Protein AF-A0A954D058-F1 (afdb_monomer_lite)

Radius of gyration: 19.07 Å; chains: 1; bounding box: 45×51×45 Å

Foldseek 3Di:
DDDPQDLVNLLVVLLVVLVVPDDDDDDDDCPVFQPLLSVLVVLLLVLLCVVADVVDRWDWDWDDPPFKIKIKTWHQDDDVVSQVQLVLQALDWDWDDDPNTTMIIGMHTSQSDHNQAPEEDELPDDDDDDAGEYEHRPSDDDPQRVVSLVVSLVVLQVSVVVNHHYAYTSDDPSSLVVCVVVNDCSSDVVVARRGGRRRPVVVVVVD

Secondary structure (DSSP, 8-state):
-PPPPPHHHHHHHHHHHHTT-S------TTTTS-HHHHHHHHHHHHHHHHHS-TT---EEEEEE-SSEEEEEEE-SS--HHHHHHHTTT-SEEEEEESSSSEEEEEEEETT---TT--EEE-TTSPPPPSSS-EEEETTSSS---HHHHHHHHHHHHHHHHTT--EEEES--HHHHHHHHHH--TTTS-TTS-SSS---HHHHGGG-

pLDDT: mean 73.28, std 18.45, range [30.34, 95.62]

Sequence (207 aa):
IRKPIAPRELAAKLESMVEVVGESDESPVGDSLPVDARDRVDLILALVAASQPPRHKPNVEVLDDGVFVTVTATLDEDDPALHADLLQICSDVRCLDRGGKPVLEARFFLDGRRAESDLSVDPSEDWPAGDAPIAVDFGRGDPCPPARAAEILHMASNASSLGRLVYFTNLPGHLRLYLEVFGNAAAMPIRGLAGPALPEALAELWR

Structure (mmCIF, N/CA/C/O backbone):
data_AF-A0A954D058-F1
#
_entry.id   AF-A0A954D058-F1
#
loop_
_atom_site.group_PDB
_atom_site.id
_atom_site.type_symbol
_atom_site.label_atom_id
_atom_site.label_alt_id
_atom_site.label_comp_id
_atom_site.label_asym_id
_atom_site.label_entity_id
_atom_site.label_seq_id
_atom_site.pdbx_PDB_ins_code
_atom_site.Cartn_x
_atom_site.Cartn_y
_atom_site.Cartn_z
_atom_site.occupancy
_atom_site.B_iso_or_equiv
_atom_site.auth_seq_id
_atom_site.auth_comp_id
_atom_site.auth_asym_id
_atom_site.auth_atom_id
_atom_site.pdbx_PDB_model_num
ATOM 1 N N . ILE A 1 1 ? -9.554 39.048 5.702 1.00 40.25 1 ILE A N 1
ATO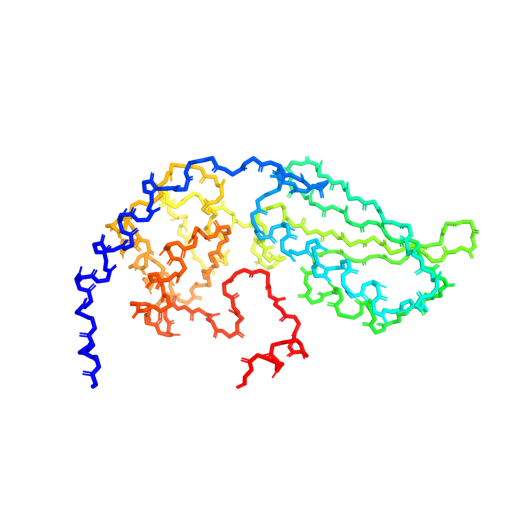M 2 C CA . ILE A 1 1 ? -9.301 37.796 6.454 1.00 40.25 1 ILE A CA 1
ATOM 3 C C . ILE A 1 1 ? -10.541 36.926 6.277 1.00 40.25 1 ILE A C 1
ATOM 5 O O . ILE A 1 1 ? -11.597 37.308 6.772 1.00 40.25 1 ILE A O 1
ATOM 9 N N . ARG A 1 2 ? -10.479 35.872 5.447 1.00 36.69 2 ARG A N 1
ATOM 10 C CA . ARG A 1 2 ? -11.622 34.959 5.259 1.00 36.69 2 ARG A CA 1
ATOM 11 C C . ARG A 1 2 ? -11.874 34.240 6.587 1.00 36.69 2 ARG A C 1
ATOM 13 O O . ARG A 1 2 ? -10.918 33.808 7.224 1.00 36.69 2 ARG A O 1
ATOM 20 N N . LYS A 1 3 ? -13.133 34.197 7.030 1.00 32.31 3 LYS A N 1
ATOM 21 C CA . LYS A 1 3 ? -13.518 33.517 8.274 1.00 32.31 3 LYS A CA 1
ATOM 22 C C . LYS A 1 3 ? -13.149 32.027 8.179 1.00 32.31 3 LYS A C 1
ATOM 24 O O . LYS A 1 3 ? -13.293 31.469 7.090 1.00 32.31 3 LYS A O 1
ATOM 29 N N . PRO A 1 4 ? -12.690 31.395 9.274 1.00 42.78 4 PRO A N 1
ATOM 30 C CA . PRO A 1 4 ? -12.524 29.948 9.311 1.00 42.78 4 PRO A CA 1
ATOM 31 C C . PRO A 1 4 ? -13.876 29.289 9.016 1.00 42.78 4 PRO A C 1
ATOM 33 O O . PRO A 1 4 ? -14.893 29.681 9.590 1.00 42.78 4 PRO A O 1
ATOM 36 N N . ILE A 1 5 ? -13.882 28.346 8.072 1.00 45.72 5 ILE A N 1
ATOM 37 C CA . ILE A 1 5 ? -15.067 27.559 7.717 1.00 45.72 5 ILE A CA 1
ATOM 38 C C . ILE A 1 5 ? -15.433 26.728 8.943 1.00 45.72 5 ILE A C 1
ATOM 40 O O . ILE A 1 5 ? -14.565 26.075 9.528 1.00 45.72 5 ILE A O 1
ATOM 44 N N . ALA A 1 6 ? -16.696 26.779 9.365 1.00 49.56 6 ALA A N 1
ATOM 45 C CA . ALA A 1 6 ? -17.122 25.985 10.507 1.00 49.56 6 ALA A CA 1
ATOM 46 C C . ALA A 1 6 ? -17.021 24.489 10.150 1.00 49.56 6 ALA A C 1
ATOM 48 O O . ALA A 1 6 ? -17.365 24.119 9.028 1.00 49.56 6 ALA A O 1
ATOM 49 N N . PRO A 1 7 ? -16.631 23.597 11.077 1.00 47.38 7 PRO A N 1
ATOM 50 C CA . PRO A 1 7 ? -16.450 22.181 10.750 1.00 47.38 7 PRO A CA 1
ATOM 51 C C . PRO A 1 7 ? -17.708 21.531 10.125 1.00 47.38 7 PRO A C 1
ATOM 53 O O . PRO A 1 7 ? -17.614 20.745 9.190 1.00 47.38 7 PRO A O 1
ATOM 56 N N . ARG A 1 8 ? -18.915 21.955 10.522 1.00 51.72 8 ARG A N 1
ATOM 57 C CA . ARG A 1 8 ? -20.171 21.539 9.864 1.00 51.72 8 ARG A CA 1
ATOM 58 C C . ARG A 1 8 ? -20.296 21.977 8.401 1.00 51.72 8 ARG A C 1
ATOM 60 O O . ARG A 1 8 ? -20.798 21.218 7.583 1.00 51.72 8 ARG A O 1
ATOM 67 N N . GLU A 1 9 ? -19.853 23.186 8.069 1.00 51.06 9 GLU A N 1
ATOM 68 C CA . GLU A 1 9 ? -19.875 23.701 6.692 1.00 51.06 9 GLU A CA 1
ATOM 69 C C . GLU A 1 9 ? -18.848 22.983 5.810 1.00 51.06 9 GLU A C 1
ATOM 71 O O . GLU A 1 9 ? -19.069 22.819 4.611 1.00 51.06 9 GLU A O 1
ATOM 76 N N . LEU A 1 10 ? -17.739 22.530 6.399 1.00 53.22 10 LEU A N 1
ATOM 77 C CA . LEU A 1 10 ? -16.765 21.700 5.706 1.00 53.22 10 LEU A CA 1
ATOM 78 C C . LEU A 1 10 ? -17.306 20.289 5.443 1.00 53.22 10 LEU A C 1
ATOM 80 O O . LEU A 1 10 ? -17.180 19.811 4.322 1.00 53.22 10 LEU A O 1
ATOM 84 N N . ALA A 1 11 ? -17.945 19.652 6.429 1.00 55.47 11 ALA A N 1
ATOM 85 C CA . ALA A 1 11 ? -18.568 18.339 6.251 1.00 55.47 11 ALA A CA 1
ATOM 86 C C . ALA A 1 11 ? -19.634 18.362 5.140 1.00 55.47 11 ALA A C 1
ATOM 88 O O . ALA A 1 11 ? -19.581 17.537 4.236 1.00 55.47 11 ALA A O 1
ATOM 89 N N . ALA A 1 12 ? -20.509 19.375 5.126 1.00 59.69 12 ALA A N 1
ATOM 90 C CA . ALA A 1 12 ? -21.507 19.552 4.066 1.00 59.69 12 ALA A CA 1
ATOM 91 C C . ALA A 1 12 ? -20.878 19.792 2.677 1.00 59.69 12 ALA A C 1
ATOM 93 O O . ALA A 1 12 ? -21.392 19.337 1.658 1.00 59.69 12 ALA A O 1
ATOM 94 N N . LYS A 1 13 ? -19.736 20.493 2.614 1.00 59.97 13 LYS A N 1
ATOM 95 C CA . LYS A 1 13 ? -18.971 20.652 1.367 1.00 59.97 13 LYS A CA 1
ATOM 96 C C . LYS A 1 13 ? -18.362 19.332 0.898 1.00 59.97 13 LYS A C 1
ATOM 98 O O . LYS A 1 13 ? -18.409 19.054 -0.295 1.00 59.97 13 LYS A O 1
ATOM 103 N N . LEU A 1 14 ? -17.818 18.529 1.809 1.00 53.84 14 LEU A N 1
ATOM 104 C CA . LEU A 1 14 ? -17.287 17.205 1.485 1.00 53.84 14 LEU A CA 1
ATOM 105 C C . LEU A 1 14 ? -18.397 16.258 1.009 1.00 53.84 14 LEU A C 1
ATOM 107 O O . LEU A 1 14 ? -18.186 15.568 0.021 1.00 53.84 14 LEU A O 1
ATOM 111 N N . GLU A 1 15 ? -19.587 16.292 1.621 1.00 57.12 15 GLU A N 1
ATOM 112 C CA . GLU A 1 15 ? -20.776 15.558 1.147 1.00 57.12 15 GLU A CA 1
ATOM 113 C C . GLU A 1 15 ? -21.119 15.912 -0.306 1.00 57.12 15 GLU A C 1
ATOM 115 O O . GLU A 1 15 ? -21.284 15.017 -1.128 1.00 57.12 15 GLU A O 1
ATOM 120 N N . SER A 1 16 ? -21.115 17.202 -0.662 1.00 54.25 16 SER A N 1
ATOM 121 C CA . SER A 1 16 ? -21.392 17.640 -2.041 1.00 54.25 16 SER A CA 1
ATOM 122 C C . SER A 1 16 ? -20.322 17.241 -3.068 1.00 54.25 16 SER A C 1
ATOM 124 O O . SER A 1 16 ? -20.592 17.248 -4.264 1.00 54.25 16 SER A O 1
ATOM 126 N N . MET A 1 17 ? -19.105 16.897 -2.628 1.00 55.00 17 MET A N 1
ATOM 127 C CA . MET A 1 17 ? -18.045 16.408 -3.518 1.00 55.00 17 MET A CA 1
ATOM 128 C C . MET A 1 17 ? -18.207 14.922 -3.850 1.00 55.00 17 MET A C 1
ATOM 130 O O . MET A 1 17 ? -17.796 14.514 -4.931 1.00 55.00 17 MET A O 1
ATOM 134 N N . VAL A 1 18 ? -18.832 14.130 -2.970 1.00 50.69 18 VAL A N 1
ATOM 135 C CA . VAL A 1 18 ? -19.109 12.700 -3.210 1.00 50.69 18 VAL A CA 1
ATOM 136 C C . VAL A 1 18 ? -20.040 12.506 -4.413 1.00 50.69 18 VAL A C 1
ATOM 138 O O . VAL A 1 18 ? -19.885 11.540 -5.149 1.00 50.69 18 VAL A O 1
ATOM 141 N N . GLU A 1 19 ? -20.951 13.450 -4.668 1.00 46.62 19 GLU A N 1
ATOM 142 C CA . GLU A 1 19 ? -21.880 13.402 -5.810 1.00 46.62 19 GLU A CA 1
ATOM 143 C C . GLU A 1 19 ? -21.225 13.727 -7.169 1.00 46.62 19 GLU A C 1
ATOM 145 O O . GLU A 1 19 ? -21.827 13.465 -8.206 1.00 46.62 19 GLU A O 1
ATOM 150 N N . VAL A 1 20 ? -20.007 14.288 -7.191 1.00 43.34 20 VAL A N 1
ATOM 151 C CA . VAL A 1 20 ? -19.364 14.803 -8.420 1.00 43.34 20 VAL A CA 1
ATOM 152 C C . VAL A 1 20 ? -18.278 13.865 -8.967 1.00 43.34 20 VAL A C 1
ATOM 154 O O . VAL A 1 20 ? -17.886 13.999 -10.120 1.00 43.34 20 VAL A O 1
ATOM 157 N N . VAL A 1 21 ? -17.809 12.876 -8.198 1.00 42.09 21 VAL A N 1
ATOM 158 C CA . VAL A 1 21 ? -16.759 11.926 -8.637 1.00 42.09 21 VAL A CA 1
ATOM 159 C C . VAL A 1 21 ? -17.368 10.703 -9.341 1.00 42.09 21 VAL A C 1
ATOM 161 O O . VAL A 1 21 ? -17.017 9.558 -9.072 1.00 42.09 21 VAL A O 1
ATOM 164 N N . GLY A 1 22 ? -18.320 10.949 -10.237 1.00 40.53 22 GLY A N 1
ATOM 165 C CA . GLY A 1 22 ? -18.737 9.997 -11.257 1.00 40.53 22 GLY A CA 1
ATOM 166 C C . GLY A 1 22 ? -18.243 10.517 -12.598 1.00 40.53 22 GLY A C 1
ATOM 167 O O . GLY A 1 22 ? -18.628 11.611 -12.985 1.00 40.53 22 GLY A O 1
ATOM 168 N N . GLU A 1 23 ? -17.418 9.725 -13.279 1.00 42.12 23 GLU A N 1
ATOM 169 C CA . GLU A 1 23 ? -16.855 9.977 -14.616 1.00 42.12 23 GLU A CA 1
ATOM 170 C C . GLU A 1 23 ? -15.597 10.865 -14.645 1.00 42.12 23 GLU A C 1
ATOM 172 O O . GLU A 1 23 ? -15.630 12.093 -14.659 1.00 42.12 23 GLU A O 1
ATOM 177 N N . SER A 1 24 ? -14.447 10.196 -14.736 1.00 36.38 24 SER A N 1
ATOM 178 C CA . SER A 1 24 ? -13.246 10.745 -15.361 1.00 36.38 24 SER A CA 1
ATOM 179 C C . SER A 1 24 ? -12.752 9.698 -16.349 1.00 36.38 24 SER A C 1
ATOM 181 O O . SER A 1 24 ? -12.246 8.654 -15.946 1.00 36.38 24 SER A O 1
ATOM 183 N N . ASP A 1 25 ? -12.973 9.988 -17.626 1.00 50.12 25 ASP A N 1
ATOM 184 C CA . ASP A 1 25 ? -12.552 9.212 -18.788 1.00 50.12 25 ASP A CA 1
ATOM 185 C C . ASP A 1 25 ? -11.132 9.651 -19.221 1.00 50.12 25 ASP A C 1
ATOM 187 O O . ASP A 1 25 ? -10.786 10.827 -19.090 1.00 50.12 25 ASP A O 1
ATOM 191 N N . GLU A 1 26 ? -10.370 8.696 -19.772 1.00 41.78 26 GLU A N 1
ATOM 192 C CA . GLU A 1 26 ? -9.049 8.775 -20.449 1.00 41.78 26 GLU A CA 1
ATOM 193 C C . GLU A 1 26 ? -7.715 8.763 -19.634 1.00 41.78 26 GLU A C 1
ATOM 195 O O . GLU A 1 26 ? -7.230 9.815 -19.220 1.00 41.78 26 GLU A O 1
ATOM 200 N N . SER A 1 27 ? -6.994 7.613 -19.620 1.00 34.62 27 SER A N 1
ATOM 201 C CA . SER A 1 27 ? -5.531 7.404 -19.896 1.00 34.62 27 SER A CA 1
ATOM 202 C C . SER A 1 27 ? -4.898 6.173 -19.171 1.00 34.62 27 SER A C 1
ATOM 204 O O . SER A 1 27 ? -5.582 5.170 -19.050 1.00 34.62 27 SER A O 1
ATOM 206 N N . PRO A 1 28 ? -3.556 6.060 -19.012 1.00 46.25 28 PRO A N 1
ATOM 207 C CA . PRO A 1 28 ? -2.723 4.932 -19.460 1.00 46.25 28 PRO A CA 1
ATOM 208 C C . PRO A 1 28 ? -2.683 3.714 -18.502 1.00 46.25 28 PRO A C 1
ATOM 210 O O . PRO A 1 28 ? -3.303 3.709 -17.447 1.00 46.25 28 PRO A O 1
ATOM 213 N N . VAL A 1 29 ? -1.946 2.655 -18.891 1.00 44.91 29 VAL A N 1
ATOM 214 C CA . VAL A 1 29 ? -1.725 1.394 -18.137 1.00 44.91 29 VAL A CA 1
ATOM 215 C C . VAL A 1 29 ? -1.674 1.635 -16.619 1.00 44.91 29 VAL A C 1
ATOM 217 O O . VAL A 1 29 ? -0.694 2.187 -16.129 1.00 44.91 29 VAL A O 1
ATOM 220 N N . GLY A 1 30 ? -2.722 1.225 -15.893 1.00 50.47 30 GLY A N 1
ATOM 221 C CA . GLY A 1 30 ? -2.830 1.424 -14.441 1.00 50.47 30 GLY A CA 1
ATOM 222 C C . GLY A 1 30 ? -4.162 1.996 -13.941 1.00 50.47 30 GLY A C 1
ATOM 223 O O . GLY A 1 30 ? -4.420 1.906 -12.747 1.00 50.47 30 GLY A O 1
ATOM 224 N N . ASP A 1 31 ? -5.043 2.510 -14.807 1.00 55.22 31 ASP A N 1
ATOM 225 C CA . ASP A 1 31 ? -6.323 3.111 -14.369 1.00 55.22 31 ASP A CA 1
ATOM 226 C C . ASP A 1 31 ? -7.351 2.125 -13.784 1.00 55.22 31 ASP A C 1
ATOM 228 O O . ASP A 1 31 ? -8.313 2.541 -13.141 1.00 55.22 31 ASP A O 1
ATOM 232 N N . SER A 1 32 ? -7.139 0.815 -13.938 1.00 70.81 32 SER A N 1
ATOM 233 C CA . SER A 1 32 ? -7.935 -0.206 -13.245 1.00 70.81 32 SER A CA 1
ATOM 234 C C . SER A 1 32 ? -7.442 -0.512 -11.829 1.00 70.81 32 SER A C 1
ATOM 236 O O . SER A 1 32 ? -8.101 -1.269 -11.117 1.00 70.81 32 SER A O 1
ATOM 238 N N . LEU A 1 33 ? -6.277 0.008 -11.427 1.00 81.44 33 LEU A N 1
ATOM 239 C CA . LEU A 1 33 ? -5.723 -0.251 -10.104 1.00 81.44 33 LEU A CA 1
ATOM 240 C C . LEU A 1 33 ? -6.398 0.641 -9.052 1.00 81.44 33 LEU A C 1
ATOM 242 O O . LEU A 1 33 ? -6.663 1.819 -9.313 1.00 81.44 33 LEU A O 1
ATOM 246 N N . PRO A 1 34 ? -6.610 0.125 -7.829 1.00 83.44 34 PRO A N 1
ATOM 247 C CA . PRO A 1 34 ? -6.955 0.957 -6.686 1.00 83.44 34 PRO A CA 1
ATOM 248 C C . PRO A 1 34 ? -5.923 2.072 -6.474 1.00 83.44 34 PRO A C 1
ATOM 250 O O . PRO A 1 34 ? -4.744 1.913 -6.801 1.00 83.44 34 PRO A O 1
ATOM 253 N N . VAL A 1 35 ? -6.365 3.206 -5.920 1.00 81.25 35 VAL A N 1
ATOM 254 C CA . VAL A 1 35 ? -5.545 4.426 -5.826 1.00 81.25 35 VAL A CA 1
ATOM 255 C C . VAL A 1 35 ? -4.197 4.185 -5.147 1.00 81.25 35 VAL A C 1
ATOM 257 O O . VAL A 1 35 ? -3.180 4.608 -5.687 1.00 81.25 35 VAL A O 1
ATOM 260 N N . ASP A 1 36 ? -4.150 3.424 -4.051 1.00 82.88 36 ASP A N 1
ATOM 261 C CA . ASP A 1 36 ? -2.892 3.185 -3.338 1.00 82.88 36 ASP A CA 1
ATOM 262 C C . ASP A 1 36 ? -1.941 2.283 -4.129 1.00 82.88 36 ASP A C 1
ATOM 264 O O . ASP A 1 36 ? -0.720 2.424 -4.024 1.00 82.88 36 ASP A O 1
ATOM 268 N N . ALA A 1 37 ? -2.484 1.351 -4.918 1.00 85.38 37 ALA A N 1
ATOM 269 C CA . ALA A 1 37 ? -1.681 0.508 -5.790 1.00 85.38 37 ALA A CA 1
ATOM 270 C C . ALA A 1 37 ? -1.104 1.313 -6.953 1.00 85.38 37 ALA A C 1
ATOM 272 O O . ALA A 1 37 ? 0.088 1.191 -7.228 1.00 85.38 37 ALA A O 1
ATOM 273 N N . ARG A 1 38 ? -1.913 2.169 -7.586 1.00 85.62 38 ARG A N 1
ATOM 274 C CA . ARG A 1 38 ? -1.453 3.083 -8.638 1.00 85.62 38 ARG A CA 1
ATOM 275 C C . ARG A 1 38 ? -0.358 4.018 -8.125 1.00 85.62 38 ARG A C 1
ATOM 277 O O . ARG A 1 38 ? 0.722 4.040 -8.705 1.00 85.62 38 ARG A O 1
ATOM 284 N N . ASP A 1 39 ? -0.582 4.686 -6.995 1.00 82.19 39 ASP A N 1
ATOM 285 C CA . ASP A 1 39 ? 0.400 5.596 -6.392 1.00 82.19 39 ASP A CA 1
ATOM 286 C C . ASP A 1 39 ? 1.715 4.866 -6.058 1.00 82.19 39 ASP A C 1
ATOM 288 O O . ASP A 1 39 ? 2.810 5.420 -6.184 1.00 82.19 39 ASP A O 1
ATOM 292 N N . ARG A 1 40 ? 1.631 3.591 -5.650 1.00 84.38 40 ARG A N 1
ATOM 293 C CA . ARG A 1 40 ? 2.813 2.764 -5.385 1.00 84.38 40 ARG A CA 1
ATOM 294 C C . ARG A 1 40 ? 3.536 2.356 -6.665 1.00 84.38 40 ARG A C 1
ATOM 296 O O . ARG A 1 40 ? 4.765 2.380 -6.670 1.00 84.38 40 ARG A O 1
ATOM 303 N N . VAL A 1 41 ? 2.814 2.019 -7.737 1.00 88.88 41 VAL A N 1
ATOM 304 C CA . VAL A 1 41 ? 3.418 1.807 -9.063 1.00 88.88 41 VAL A CA 1
ATOM 305 C C . VAL A 1 41 ? 4.165 3.069 -9.491 1.00 88.88 41 VAL A C 1
ATOM 307 O O . VAL A 1 41 ? 5.344 2.975 -9.821 1.00 88.88 41 VAL A O 1
ATOM 310 N N . ASP A 1 42 ? 3.533 4.239 -9.415 1.00 86.06 42 ASP A N 1
ATOM 311 C CA . ASP A 1 42 ? 4.139 5.514 -9.817 1.00 86.06 42 ASP A CA 1
ATOM 312 C C . ASP A 1 42 ? 5.417 5.818 -9.029 1.00 86.06 42 ASP A C 1
ATOM 314 O O . ASP A 1 42 ? 6.435 6.214 -9.604 1.00 86.06 42 ASP A O 1
ATOM 318 N N . LEU A 1 43 ? 5.402 5.564 -7.719 1.00 84.81 43 LEU A N 1
ATOM 319 C CA . LEU A 1 43 ? 6.579 5.707 -6.872 1.00 84.81 43 LEU A CA 1
ATOM 320 C C . LEU A 1 43 ? 7.709 4.747 -7.277 1.00 84.81 43 LEU A C 1
ATOM 322 O O . LEU A 1 43 ? 8.858 5.174 -7.395 1.00 84.81 43 LEU A O 1
ATOM 326 N N . ILE A 1 44 ? 7.405 3.467 -7.509 1.00 87.75 44 ILE A N 1
ATOM 327 C CA . ILE A 1 44 ? 8.403 2.479 -7.948 1.00 87.75 44 ILE A CA 1
ATOM 328 C C . ILE A 1 44 ? 8.992 2.896 -9.297 1.00 87.75 44 ILE A C 1
ATOM 330 O O . ILE A 1 44 ? 10.210 2.882 -9.466 1.00 87.75 44 ILE A O 1
ATOM 334 N N . LEU A 1 45 ? 8.150 3.314 -10.244 1.00 88.94 45 LEU A N 1
ATOM 335 C CA . LEU A 1 45 ? 8.589 3.799 -11.551 1.00 88.94 45 LEU A CA 1
ATOM 336 C C . LEU A 1 45 ? 9.506 5.018 -11.425 1.00 88.94 45 LEU A C 1
ATOM 338 O O . LEU A 1 45 ? 10.513 5.091 -12.130 1.00 88.94 45 LEU A O 1
ATOM 342 N N . ALA A 1 46 ? 9.198 5.948 -10.520 1.00 85.75 46 ALA A N 1
ATOM 343 C CA . ALA A 1 46 ? 10.033 7.114 -10.257 1.00 85.75 46 ALA A CA 1
ATOM 344 C C . ALA A 1 46 ? 11.396 6.731 -9.658 1.00 85.75 46 ALA A C 1
ATOM 346 O O . ALA A 1 46 ? 12.418 7.245 -10.111 1.00 85.75 46 ALA A O 1
ATOM 347 N N . LEU A 1 47 ? 11.428 5.806 -8.692 1.00 86.94 47 LEU A N 1
ATOM 348 C CA . LEU A 1 47 ? 12.669 5.309 -8.084 1.00 86.94 47 LEU A CA 1
ATOM 349 C C . LEU A 1 47 ? 13.547 4.581 -9.108 1.00 86.94 47 LEU A C 1
ATOM 351 O O . LEU A 1 47 ? 14.740 4.860 -9.213 1.00 86.94 47 LEU A O 1
ATOM 355 N N . VAL A 1 48 ? 12.947 3.707 -9.921 1.00 88.62 48 VAL A N 1
ATOM 356 C CA . VAL A 1 48 ? 13.647 3.017 -11.011 1.00 88.62 48 VAL A CA 1
ATOM 357 C C . VAL A 1 48 ? 14.161 4.023 -12.041 1.00 88.62 48 VAL A C 1
ATOM 359 O O . VAL A 1 48 ? 15.294 3.916 -12.487 1.00 88.62 48 VAL A O 1
ATOM 362 N N . ALA A 1 49 ? 13.374 5.030 -12.424 1.00 86.75 49 ALA A N 1
ATOM 363 C CA . ALA A 1 49 ? 13.835 6.048 -13.365 1.00 86.75 49 ALA A CA 1
ATOM 364 C C . ALA A 1 49 ? 14.989 6.895 -12.797 1.00 86.75 49 ALA A C 1
ATOM 366 O O . ALA A 1 49 ? 15.891 7.265 -13.544 1.00 86.75 49 ALA A O 1
ATOM 367 N N . ALA A 1 50 ? 14.974 7.188 -11.494 1.00 85.75 50 ALA A N 1
ATOM 368 C CA . ALA A 1 50 ? 16.015 7.961 -10.821 1.00 85.75 50 ALA A CA 1
ATOM 369 C C . ALA A 1 50 ? 17.347 7.203 -10.692 1.00 85.75 50 ALA A C 1
ATOM 371 O O . ALA A 1 50 ? 18.398 7.846 -10.679 1.00 85.75 50 ALA A O 1
ATOM 372 N N . SER A 1 51 ? 17.319 5.867 -10.632 1.00 85.38 51 SER A N 1
ATOM 373 C CA . SER A 1 51 ? 18.536 5.044 -10.597 1.00 85.38 51 SER A CA 1
ATOM 374 C C . SER A 1 51 ? 19.182 4.844 -11.970 1.00 85.38 51 SER A C 1
ATOM 376 O O . SER A 1 51 ? 20.318 4.383 -12.052 1.00 85.38 51 SER A O 1
ATOM 378 N N . GLN A 1 52 ? 18.483 5.169 -13.064 1.00 81.88 52 GLN A N 1
ATOM 379 C CA . GLN A 1 52 ? 18.979 4.944 -14.422 1.00 81.88 52 GLN A CA 1
ATOM 380 C C . GLN A 1 52 ? 19.545 6.225 -15.062 1.00 81.88 52 GLN A C 1
ATOM 382 O O . GLN A 1 52 ? 19.071 7.337 -14.809 1.00 81.88 52 GLN A O 1
ATOM 387 N N . PRO A 1 53 ? 20.535 6.105 -15.969 1.00 81.75 53 PRO A N 1
ATOM 388 C CA . PRO A 1 53 ? 21.012 7.237 -16.754 1.00 81.75 53 PRO A CA 1
ATOM 389 C C . PRO A 1 53 ? 19.870 7.883 -17.570 1.00 81.75 53 PRO A C 1
ATOM 391 O O . PRO A 1 53 ? 19.096 7.160 -18.195 1.00 81.75 53 PRO A O 1
ATOM 394 N N . PRO A 1 54 ? 19.816 9.224 -17.734 1.00 73.38 54 PRO A N 1
ATOM 395 C CA . PRO A 1 54 ? 18.689 9.933 -18.375 1.00 73.38 54 PRO A CA 1
ATOM 396 C C . PRO A 1 54 ? 18.366 9.536 -19.826 1.00 73.38 54 PRO A C 1
ATOM 398 O O . PRO A 1 54 ? 17.367 9.972 -20.393 1.00 73.38 54 PRO A O 1
ATOM 401 N N . ARG A 1 55 ? 19.258 8.780 -20.474 1.00 72.38 55 ARG A N 1
ATOM 402 C CA . ARG A 1 55 ? 19.121 8.322 -21.864 1.00 72.38 55 ARG A CA 1
ATOM 403 C C . ARG A 1 55 ? 18.523 6.922 -21.974 1.00 72.38 55 ARG A C 1
ATOM 405 O O . ARG A 1 55 ? 18.183 6.510 -23.080 1.00 72.38 55 ARG A O 1
ATOM 412 N N . HIS A 1 56 ? 18.417 6.207 -20.862 1.00 70.31 56 HIS A N 1
ATOM 413 C CA . HIS A 1 56 ? 17.930 4.843 -20.810 1.00 70.31 56 HIS A CA 1
ATOM 414 C C . HIS A 1 56 ? 16.527 4.853 -20.223 1.00 70.31 56 HIS A C 1
ATOM 416 O O . HIS A 1 56 ? 16.314 5.249 -19.081 1.00 70.31 56 HIS A O 1
ATOM 422 N N . LYS A 1 57 ? 15.547 4.451 -21.036 1.00 72.25 57 LYS A N 1
ATOM 423 C CA . LYS A 1 57 ? 14.198 4.203 -20.540 1.00 72.25 57 LYS A CA 1
ATOM 424 C C . LYS A 1 57 ? 14.169 2.754 -20.046 1.00 72.25 57 LYS A C 1
ATOM 426 O O . LYS A 1 57 ? 14.310 1.865 -20.891 1.00 72.25 57 LYS A O 1
ATOM 431 N N . PRO A 1 58 ? 14.034 2.502 -18.733 1.00 74.19 58 PRO A N 1
ATOM 432 C CA . PRO A 1 58 ? 13.973 1.142 -18.217 1.00 74.19 58 PRO A CA 1
ATOM 433 C C . PRO A 1 58 ? 12.791 0.412 -18.857 1.00 74.19 58 PRO A C 1
ATOM 435 O O . PRO A 1 58 ? 11.716 0.992 -19.044 1.00 74.19 58 PRO A O 1
ATOM 438 N N . ASN A 1 59 ? 12.998 -0.852 -19.232 1.00 85.31 59 ASN A N 1
ATOM 439 C CA . ASN A 1 59 ? 11.890 -1.699 -19.654 1.00 85.31 59 ASN A CA 1
ATOM 440 C C . ASN A 1 59 ? 11.147 -2.140 -18.395 1.00 85.31 59 ASN A C 1
ATOM 442 O O . ASN A 1 59 ? 11.722 -2.883 -17.593 1.00 85.31 59 ASN A O 1
ATOM 446 N N . VAL A 1 60 ? 9.922 -1.644 -18.219 1.00 89.75 60 VAL A N 1
ATOM 447 C CA . VAL A 1 60 ? 9.104 -1.922 -17.041 1.00 89.75 60 VAL A CA 1
ATOM 448 C C . VAL A 1 60 ? 7.798 -2.587 -17.441 1.00 89.75 60 VAL A C 1
ATOM 450 O O . VAL A 1 60 ? 7.097 -2.115 -18.335 1.00 89.75 60 VAL A O 1
ATOM 453 N N . GLU A 1 61 ? 7.473 -3.663 -16.739 1.00 93.31 61 GLU A N 1
ATOM 454 C CA . GLU A 1 61 ? 6.222 -4.399 -16.852 1.00 93.31 61 GLU A CA 1
ATOM 455 C C . GLU A 1 61 ? 5.494 -4.368 -15.507 1.00 93.31 61 GLU A C 1
ATOM 457 O O . GLU A 1 61 ? 6.118 -4.489 -14.451 1.00 93.31 61 GLU A O 1
ATOM 462 N N . VAL A 1 62 ? 4.172 -4.211 -15.546 1.00 92.81 62 VAL A N 1
ATOM 463 C CA . VAL A 1 62 ? 3.305 -4.226 -14.363 1.00 92.81 62 VAL A CA 1
ATOM 464 C C . VAL A 1 62 ? 2.265 -5.323 -14.553 1.00 92.81 62 VAL A C 1
ATOM 466 O O . VAL A 1 62 ? 1.570 -5.345 -15.569 1.00 92.81 62 VAL A O 1
ATOM 469 N N . LEU A 1 63 ? 2.171 -6.234 -13.586 1.00 92.94 63 LEU A N 1
ATOM 470 C CA . LEU A 1 63 ? 1.219 -7.341 -13.574 1.00 92.94 63 LEU A CA 1
ATOM 471 C C . LEU A 1 63 ? 0.341 -7.267 -12.324 1.00 92.94 63 LEU A C 1
ATOM 473 O O . LEU A 1 63 ? 0.865 -7.187 -11.217 1.00 92.94 63 LEU A O 1
ATOM 477 N N . ASP A 1 64 ? -0.971 -7.362 -12.514 1.00 91.69 64 ASP A N 1
ATOM 478 C CA . ASP A 1 64 ? -1.973 -7.525 -11.457 1.00 91.69 64 ASP A CA 1
ATOM 479 C C . ASP A 1 64 ? -2.518 -8.964 -11.494 1.00 91.69 64 ASP A C 1
ATOM 481 O O . ASP A 1 64 ? -3.010 -9.415 -12.531 1.00 91.69 64 ASP A O 1
ATOM 485 N N . ASP A 1 65 ? -2.394 -9.698 -10.383 1.00 88.81 65 ASP A N 1
ATOM 486 C CA . ASP A 1 65 ? -2.911 -11.068 -10.227 1.00 88.81 65 ASP A CA 1
ATOM 487 C C . ASP A 1 65 ? -4.245 -11.143 -9.446 1.00 88.81 65 ASP A C 1
ATOM 489 O O . ASP A 1 65 ? -4.746 -12.235 -9.164 1.00 88.81 65 ASP A O 1
ATOM 493 N N . GLY A 1 66 ? -4.837 -9.991 -9.107 1.00 86.00 66 GLY A N 1
ATOM 494 C CA . GLY A 1 66 ? -6.058 -9.845 -8.311 1.00 86.00 66 GLY A CA 1
ATOM 495 C C . GLY A 1 66 ? -5.826 -9.802 -6.794 1.00 86.00 66 GLY A C 1
ATOM 496 O O . GLY A 1 66 ? -6.755 -9.508 -6.033 1.00 86.00 66 GLY A O 1
ATOM 497 N N . VAL A 1 67 ? -4.602 -10.078 -6.335 1.00 87.19 67 VAL A N 1
ATOM 498 C CA . VAL A 1 67 ? -4.191 -10.005 -4.921 1.00 87.19 67 VAL A CA 1
ATOM 499 C C . VAL A 1 67 ? -2.946 -9.139 -4.756 1.00 87.19 67 VAL A C 1
ATOM 501 O O . VAL A 1 67 ? -2.838 -8.376 -3.796 1.00 87.19 67 VAL A O 1
ATOM 504 N N . PHE A 1 68 ? -2.013 -9.240 -5.690 1.00 90.19 68 PHE A N 1
ATOM 505 C CA . PHE A 1 68 ? -0.750 -8.535 -5.711 1.00 90.19 68 PHE A CA 1
ATOM 506 C C . PHE A 1 68 ? -0.541 -7.830 -7.042 1.00 90.19 68 PHE A C 1
ATOM 508 O O . PHE A 1 68 ? -0.901 -8.331 -8.107 1.00 90.19 68 PHE A O 1
ATOM 515 N N . VAL A 1 69 ? 0.168 -6.714 -6.959 1.00 91.31 69 VAL A N 1
ATOM 516 C CA . VAL A 1 69 ? 0.783 -6.056 -8.103 1.00 91.31 69 VAL A CA 1
ATOM 517 C C . VAL A 1 69 ? 2.273 -6.374 -8.084 1.00 91.31 69 VAL A C 1
ATOM 519 O O . VAL A 1 69 ? 2.928 -6.283 -7.042 1.00 91.31 69 VAL A O 1
ATOM 522 N N . THR A 1 70 ? 2.805 -6.773 -9.235 1.00 94.75 70 THR A N 1
ATOM 523 C CA . THR A 1 70 ? 4.231 -7.028 -9.451 1.00 94.75 70 THR A CA 1
ATOM 524 C C . THR A 1 70 ? 4.757 -6.062 -10.500 1.00 94.75 70 THR A C 1
ATOM 526 O O . THR A 1 70 ? 4.266 -6.042 -11.627 1.00 94.75 70 THR A O 1
ATOM 529 N N . VAL A 1 71 ? 5.771 -5.283 -10.137 1.00 94.50 71 VAL A N 1
ATOM 530 C CA . VAL A 1 71 ? 6.510 -4.404 -11.043 1.00 94.50 71 VAL A CA 1
ATOM 531 C C . VAL A 1 71 ? 7.848 -5.061 -11.354 1.00 94.50 71 VAL A C 1
ATOM 533 O O . VAL A 1 71 ? 8.632 -5.339 -10.448 1.00 94.50 71 VAL A O 1
ATOM 536 N N . THR A 1 72 ? 8.106 -5.318 -12.632 1.00 95.62 72 THR A N 1
ATOM 537 C CA . THR A 1 72 ? 9.364 -5.893 -13.117 1.00 95.62 72 THR A CA 1
ATOM 538 C C . THR A 1 72 ? 10.112 -4.850 -13.927 1.00 95.62 72 THR A C 1
ATOM 540 O O . THR A 1 72 ? 9.578 -4.367 -14.919 1.00 95.62 72 THR A O 1
ATOM 543 N N . ALA A 1 73 ? 11.344 -4.520 -13.548 1.00 93.81 73 ALA A N 1
ATOM 544 C CA . ALA A 1 73 ? 12.179 -3.552 -14.250 1.00 93.81 73 ALA A CA 1
ATOM 545 C C . ALA A 1 73 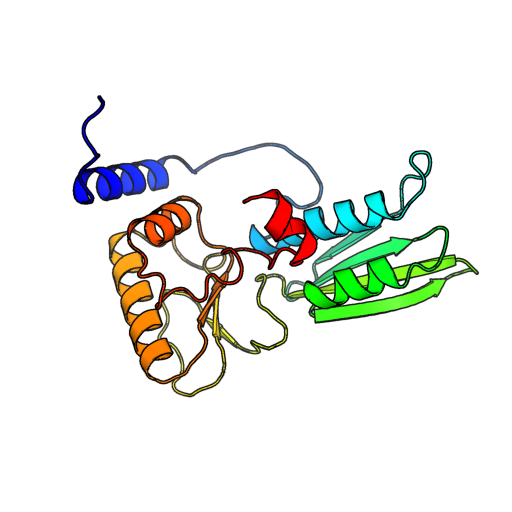? 13.530 -4.165 -14.626 1.00 93.81 73 ALA A C 1
ATOM 547 O O . ALA A 1 73 ? 14.243 -4.693 -13.777 1.00 93.81 73 ALA A O 1
ATOM 548 N N . THR A 1 74 ? 13.906 -4.077 -15.902 1.00 92.50 74 THR A N 1
ATOM 549 C CA . THR A 1 74 ? 15.282 -4.395 -16.320 1.00 92.50 74 THR A CA 1
ATOM 550 C C . THR A 1 74 ? 16.174 -3.185 -16.076 1.00 92.50 74 THR A C 1
ATOM 552 O O . THR A 1 74 ? 15.877 -2.104 -16.587 1.00 92.50 74 THR A O 1
ATOM 555 N N . LEU A 1 75 ? 17.259 -3.380 -15.328 1.00 90.06 75 LEU A N 1
ATOM 556 C CA . LEU A 1 75 ? 18.221 -2.343 -14.966 1.00 90.06 75 LEU A CA 1
ATOM 557 C C . LEU A 1 75 ? 19.499 -2.482 -15.808 1.00 90.06 75 LEU A C 1
ATOM 559 O O . LEU A 1 75 ? 19.826 -3.570 -16.294 1.00 90.06 75 LEU A O 1
ATOM 563 N N . ASP A 1 76 ? 20.225 -1.381 -15.995 1.00 87.50 76 ASP A N 1
ATOM 564 C CA . ASP A 1 76 ? 21.545 -1.414 -16.637 1.00 87.50 76 ASP A CA 1
ATOM 565 C C . ASP A 1 76 ? 22.639 -1.944 -15.693 1.00 87.50 76 ASP A C 1
ATOM 567 O O . ASP A 1 76 ? 23.548 -2.648 -16.135 1.00 87.50 76 ASP A O 1
ATOM 571 N N . GLU A 1 77 ? 22.522 -1.654 -14.397 1.00 87.12 77 GLU A N 1
ATOM 572 C CA . GLU A 1 77 ? 23.407 -2.133 -13.336 1.00 87.12 77 GLU A CA 1
ATOM 573 C C . GLU A 1 77 ? 22.622 -2.427 -12.051 1.00 87.12 77 GLU A C 1
ATOM 575 O O . GLU A 1 77 ? 21.493 -1.962 -11.880 1.00 87.12 77 GLU A O 1
ATOM 580 N N . ASP A 1 78 ? 23.203 -3.253 -11.180 1.00 85.31 78 ASP A N 1
ATOM 581 C CA . ASP A 1 78 ? 22.625 -3.549 -9.870 1.00 85.31 78 ASP A CA 1
ATOM 582 C C . ASP A 1 78 ? 22.817 -2.340 -8.947 1.00 85.31 78 ASP A C 1
ATOM 584 O O . ASP A 1 78 ? 23.935 -1.842 -8.794 1.00 85.31 78 ASP A O 1
ATOM 588 N N . ASP A 1 79 ? 21.727 -1.876 -8.337 1.00 86.94 79 ASP A N 1
ATOM 589 C CA . ASP A 1 79 ? 21.712 -0.715 -7.450 1.00 86.94 79 ASP A CA 1
ATOM 590 C C . ASP A 1 79 ? 21.198 -1.123 -6.056 1.00 86.94 79 ASP A C 1
ATOM 592 O O . ASP A 1 79 ? 19.984 -1.224 -5.827 1.00 86.94 79 ASP A O 1
ATOM 596 N N . PRO A 1 80 ? 22.110 -1.343 -5.089 1.00 87.81 80 PRO A N 1
ATOM 597 C CA . PRO A 1 80 ? 21.740 -1.692 -3.724 1.00 87.81 80 PRO A CA 1
ATOM 598 C C . PRO A 1 80 ? 20.916 -0.616 -3.004 1.00 87.81 80 PRO A C 1
ATOM 600 O O . PRO A 1 80 ? 20.162 -0.958 -2.091 1.00 87.81 80 PRO A O 1
ATOM 603 N N . ALA A 1 81 ? 21.056 0.663 -3.376 1.00 86.38 81 ALA A N 1
ATOM 604 C CA . ALA A 1 81 ? 20.292 1.750 -2.767 1.00 86.38 81 ALA A CA 1
ATOM 605 C C . ALA A 1 81 ? 18.834 1.699 -3.231 1.00 86.38 81 ALA A C 1
ATOM 607 O O . ALA A 1 81 ? 17.935 1.671 -2.393 1.00 86.38 81 ALA A O 1
ATOM 608 N N . LEU A 1 82 ? 18.608 1.541 -4.541 1.00 88.19 82 LEU A N 1
ATOM 609 C CA . LEU A 1 82 ? 17.273 1.288 -5.087 1.00 88.19 82 LEU A CA 1
ATOM 610 C C . LEU A 1 82 ? 16.623 0.066 -4.424 1.00 88.19 82 LEU A C 1
ATOM 612 O O . LEU A 1 82 ? 15.463 0.121 -4.020 1.00 88.19 82 LEU A O 1
ATOM 616 N N . HIS A 1 83 ? 17.361 -1.037 -4.273 1.00 87.69 83 HIS A N 1
ATOM 617 C CA . HIS A 1 83 ? 16.842 -2.232 -3.608 1.00 87.69 83 HIS A CA 1
ATOM 618 C C . HIS A 1 83 ? 16.421 -1.954 -2.153 1.00 87.69 83 HIS A C 1
ATOM 620 O O . HIS A 1 83 ? 15.356 -2.397 -1.718 1.00 87.69 83 HIS A O 1
ATOM 626 N N . ALA A 1 84 ? 17.230 -1.200 -1.401 1.00 85.62 84 ALA A N 1
ATOM 627 C CA . ALA A 1 84 ? 16.917 -0.819 -0.027 1.00 85.62 84 ALA A CA 1
ATOM 628 C C . ALA A 1 84 ? 15.673 0.080 0.069 1.00 85.62 84 ALA A C 1
ATOM 630 O O . ALA A 1 84 ? 14.840 -0.148 0.946 1.00 85.62 84 ALA A O 1
ATOM 631 N N . ASP A 1 85 ? 15.519 1.045 -0.841 1.00 84.94 85 ASP A N 1
ATOM 632 C CA . ASP A 1 85 ? 14.350 1.930 -0.896 1.00 84.94 85 ASP A CA 1
ATOM 633 C C . ASP A 1 85 ? 13.071 1.155 -1.235 1.00 84.94 85 ASP A C 1
ATOM 635 O O . ASP A 1 85 ? 12.022 1.358 -0.620 1.00 84.94 85 ASP A O 1
ATOM 639 N N . LEU A 1 86 ? 13.154 0.202 -2.166 1.00 86.44 86 LEU A N 1
ATOM 640 C CA . LEU A 1 86 ? 12.011 -0.620 -2.560 1.00 86.44 86 LEU A CA 1
ATOM 641 C C . LEU A 1 86 ? 11.545 -1.561 -1.450 1.00 86.44 86 LEU A C 1
ATOM 643 O O . LEU A 1 86 ? 10.341 -1.777 -1.307 1.00 86.44 86 LEU A O 1
ATOM 647 N N . LEU A 1 87 ? 12.464 -2.079 -0.630 1.00 85.75 87 LEU A N 1
ATOM 648 C CA . LEU A 1 87 ? 12.123 -2.893 0.542 1.00 85.75 87 LEU A CA 1
ATOM 649 C C . LEU A 1 87 ? 11.323 -2.119 1.602 1.00 85.75 87 LEU A C 1
ATOM 651 O O . LEU A 1 87 ? 10.674 -2.744 2.436 1.00 85.75 87 LEU A O 1
ATOM 655 N N . GLN A 1 88 ? 11.339 -0.782 1.579 1.00 81.06 88 GLN A N 1
ATOM 656 C CA . GLN A 1 88 ? 10.518 0.033 2.483 1.00 81.06 88 GLN A CA 1
ATOM 657 C C . GLN A 1 88 ? 9.054 0.136 2.035 1.00 81.06 88 GLN A C 1
ATOM 659 O O . GLN A 1 88 ? 8.188 0.473 2.843 1.00 81.06 88 GLN A O 1
ATOM 664 N N . ILE A 1 89 ? 8.768 -0.121 0.755 1.00 78.75 89 ILE A N 1
ATOM 665 C CA . ILE A 1 89 ? 7.444 0.119 0.156 1.00 78.75 89 ILE A CA 1
ATOM 666 C C . ILE A 1 89 ? 6.777 -1.147 -0.384 1.00 78.75 89 ILE A C 1
ATOM 668 O O . ILE A 1 89 ? 5.549 -1.209 -0.474 1.00 78.75 89 ILE A O 1
ATOM 672 N N . CYS A 1 90 ? 7.568 -2.157 -0.735 1.00 85.50 90 CYS A N 1
ATOM 673 C CA . CYS A 1 90 ? 7.096 -3.426 -1.267 1.00 85.50 90 CYS A CA 1
ATOM 674 C C . CYS A 1 90 ? 7.109 -4.513 -0.195 1.00 85.50 90 CYS A C 1
ATOM 676 O O . CYS A 1 90 ? 7.879 -4.476 0.759 1.00 85.50 90 CYS A O 1
ATOM 678 N N . SER A 1 91 ? 6.245 -5.508 -0.369 1.00 84.31 91 SER A N 1
ATOM 679 C CA . SER A 1 91 ? 6.183 -6.673 0.514 1.00 84.31 91 SER A CA 1
ATOM 680 C C . SER A 1 91 ? 7.280 -7.692 0.205 1.00 84.31 91 SER A C 1
ATOM 682 O O . SER A 1 91 ? 7.714 -8.414 1.095 1.00 84.31 91 SER A O 1
ATOM 684 N N . ASP A 1 92 ? 7.70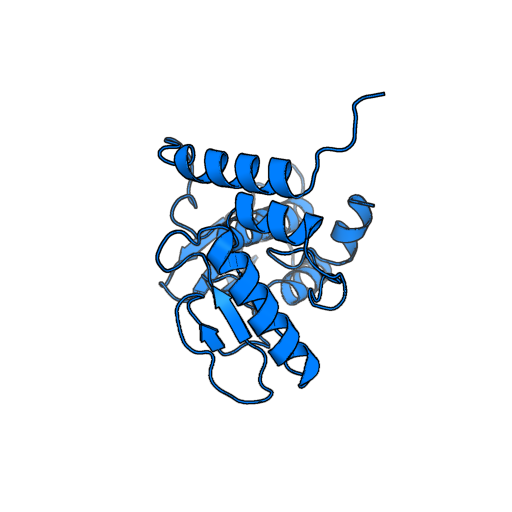7 -7.764 -1.055 1.00 89.38 92 ASP A N 1
ATOM 685 C CA . ASP A 1 92 ? 8.780 -8.637 -1.527 1.00 89.38 92 ASP A CA 1
ATOM 686 C C . ASP A 1 92 ? 9.548 -7.911 -2.636 1.00 89.38 92 ASP A C 1
ATOM 688 O O . ASP A 1 92 ? 8.940 -7.297 -3.516 1.00 89.38 92 ASP A O 1
ATOM 692 N N . VAL A 1 93 ? 10.877 -7.959 -2.578 1.00 90.50 93 VAL A N 1
ATOM 693 C CA . VAL A 1 93 ? 11.766 -7.370 -3.583 1.00 90.50 93 VAL A CA 1
ATOM 694 C C . VAL A 1 93 ? 12.860 -8.373 -3.894 1.00 90.50 93 VAL A C 1
ATOM 696 O O . VAL A 1 93 ? 13.482 -8.938 -2.993 1.00 90.50 93 VAL A O 1
ATOM 699 N N . ARG A 1 94 ? 13.089 -8.607 -5.184 1.00 92.56 94 ARG A N 1
ATOM 700 C CA . ARG A 1 94 ? 14.089 -9.549 -5.677 1.00 92.56 94 ARG A CA 1
ATOM 701 C C . ARG A 1 94 ? 14.900 -8.907 -6.783 1.00 92.56 94 ARG A C 1
ATOM 703 O O . ARG A 1 94 ? 14.347 -8.252 -7.660 1.00 92.56 94 ARG A O 1
ATOM 710 N N . CYS A 1 95 ? 16.202 -9.160 -6.768 1.00 90.06 95 CYS A N 1
ATOM 711 C CA . CYS A 1 95 ? 17.073 -8.907 -7.907 1.00 90.06 95 CYS A CA 1
ATOM 712 C C . CYS A 1 95 ? 17.424 -10.257 -8.544 1.00 90.06 95 CYS A C 1
ATOM 714 O O . CYS A 1 95 ? 17.933 -11.163 -7.879 1.00 90.06 95 CYS A O 1
ATOM 716 N N . LEU A 1 96 ? 17.076 -10.416 -9.815 1.00 91.88 96 LEU A N 1
ATOM 717 C CA . LEU A 1 96 ? 17.318 -11.606 -10.623 1.00 91.88 96 LEU A CA 1
ATOM 718 C C . LEU A 1 96 ? 18.314 -11.265 -11.734 1.00 91.88 96 LEU A C 1
ATOM 720 O O . LEU A 1 96 ? 18.344 -10.135 -12.206 1.00 91.88 96 LEU A O 1
ATOM 724 N N . ASP A 1 97 ? 19.068 -12.246 -12.224 1.00 91.44 97 ASP A N 1
ATOM 725 C CA . ASP A 1 97 ? 19.779 -12.106 -13.500 1.00 91.44 97 ASP A CA 1
ATOM 726 C C . ASP A 1 97 ? 18.936 -12.719 -14.623 1.00 91.44 97 ASP A C 1
ATOM 728 O O . ASP A 1 97 ? 18.530 -13.884 -14.547 1.00 91.44 97 ASP A O 1
ATOM 732 N N . ARG A 1 98 ? 18.655 -11.940 -15.673 1.00 89.06 98 ARG A N 1
ATOM 733 C CA . ARG A 1 98 ? 18.015 -12.434 -16.899 1.00 89.06 98 ARG A CA 1
ATOM 734 C C . ARG A 1 98 ? 18.838 -12.039 -18.112 1.00 89.06 98 ARG A C 1
ATOM 736 O O . ARG A 1 98 ? 18.784 -10.908 -18.585 1.00 89.06 98 ARG A O 1
ATOM 743 N N . GLY A 1 99 ? 19.575 -13.009 -18.645 1.00 86.12 99 GLY A N 1
ATOM 744 C CA . GLY A 1 99 ? 20.391 -12.803 -19.840 1.00 86.12 99 GLY A CA 1
ATOM 745 C C . GLY A 1 99 ? 21.585 -11.879 -19.593 1.00 86.12 99 GLY A C 1
ATOM 746 O O . GLY A 1 99 ? 21.928 -11.101 -20.481 1.00 86.12 99 GLY A O 1
ATOM 747 N N . GLY A 1 100 ? 22.198 -11.950 -18.404 1.00 88.31 100 GLY A N 1
ATOM 748 C CA . GLY A 1 100 ? 23.336 -11.108 -18.027 1.00 88.31 100 GLY A CA 1
ATOM 749 C C . GLY A 1 100 ? 22.954 -9.666 -17.698 1.00 88.31 100 GLY A C 1
ATOM 750 O O . GLY A 1 100 ? 23.817 -8.789 -17.732 1.00 88.31 100 GLY A O 1
ATOM 751 N N . LYS A 1 101 ? 21.665 -9.410 -17.447 1.00 88.81 101 LYS A N 1
ATOM 752 C CA . LYS A 1 101 ? 21.153 -8.125 -16.979 1.00 88.81 101 LYS A CA 1
ATOM 753 C C . LYS A 1 101 ? 20.439 -8.287 -15.640 1.00 88.81 101 LYS A C 1
ATOM 755 O O . LYS A 1 101 ? 19.650 -9.230 -15.503 1.00 88.81 101 LYS A O 1
ATOM 760 N N . PRO A 1 102 ? 20.642 -7.349 -14.702 1.00 91.75 102 PRO A N 1
ATOM 761 C CA . PRO A 1 102 ? 19.857 -7.292 -13.483 1.00 91.75 102 PRO A CA 1
ATOM 762 C C . PRO A 1 102 ? 18.397 -6.956 -13.806 1.00 91.75 102 PRO A C 1
ATOM 764 O O . PRO A 1 102 ? 18.087 -6.032 -14.562 1.00 91.75 102 PRO A O 1
ATOM 767 N N . VAL A 1 103 ? 17.490 -7.735 -13.233 1.00 93.12 103 VAL A N 1
ATOM 768 C CA . VAL A 1 103 ? 16.045 -7.552 -13.307 1.00 93.12 103 VAL A CA 1
ATOM 769 C C . VAL A 1 103 ? 15.508 -7.486 -11.894 1.00 93.12 103 VAL A C 1
ATOM 771 O O . VAL A 1 103 ? 15.580 -8.447 -11.131 1.00 93.12 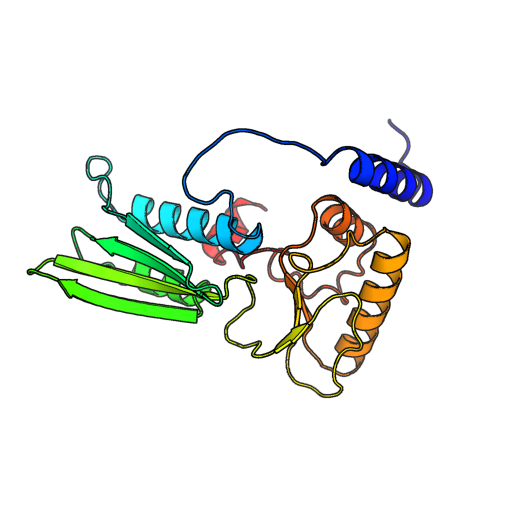103 VAL A O 1
ATOM 774 N N . LEU A 1 104 ? 14.951 -6.335 -11.570 1.00 94.25 104 LEU A N 1
ATOM 775 C CA . LEU A 1 104 ? 14.280 -6.071 -10.319 1.00 94.25 104 LEU A CA 1
ATOM 776 C C . LEU A 1 104 ? 12.822 -6.527 -10.423 1.00 94.25 104 LEU A C 1
ATOM 778 O O . LEU A 1 104 ? 12.116 -6.120 -11.342 1.00 94.25 104 LEU A O 1
ATOM 782 N N . GLU A 1 105 ? 12.365 -7.321 -9.463 1.00 94.88 105 GLU A N 1
ATOM 783 C CA . GLU A 1 105 ? 10.955 -7.648 -9.257 1.00 94.88 105 GLU A CA 1
ATOM 784 C C . GLU A 1 105 ? 10.515 -7.122 -7.893 1.00 94.88 105 GLU A C 1
ATOM 786 O O . GLU A 1 105 ? 11.059 -7.516 -6.863 1.00 94.88 105 GLU A O 1
ATOM 791 N N . ALA A 1 106 ? 9.525 -6.237 -7.888 1.00 93.38 106 ALA A N 1
ATOM 792 C CA . ALA A 1 106 ? 8.971 -5.621 -6.694 1.00 93.38 106 ALA A CA 1
ATOM 793 C C . ALA A 1 106 ? 7.478 -5.954 -6.596 1.00 93.38 106 ALA A C 1
ATOM 795 O O . ALA A 1 106 ? 6.713 -5.668 -7.517 1.00 93.38 106 ALA A O 1
ATOM 796 N N . ARG A 1 107 ? 7.057 -6.581 -5.494 1.00 93.56 107 ARG A N 1
ATOM 797 C CA . ARG A 1 107 ? 5.686 -7.066 -5.294 1.00 93.56 107 ARG A CA 1
ATOM 798 C C . ARG A 1 107 ? 5.051 -6.452 -4.054 1.00 93.56 107 ARG A C 1
ATOM 800 O O . ARG A 1 107 ? 5.669 -6.389 -2.992 1.00 93.56 107 ARG A O 1
ATOM 807 N N . PHE A 1 108 ? 3.791 -6.054 -4.168 1.00 89.81 108 PHE A N 1
ATOM 808 C CA . PHE A 1 108 ? 2.996 -5.515 -3.064 1.00 89.81 108 PHE A CA 1
ATOM 809 C C . PHE A 1 108 ? 1.519 -5.889 -3.211 1.00 89.81 108 PHE A C 1
ATOM 811 O O . PHE A 1 108 ? 1.077 -6.281 -4.289 1.00 89.81 108 PHE A O 1
ATOM 818 N N . PHE A 1 109 ? 0.754 -5.809 -2.122 1.00 88.81 109 PHE A N 1
ATOM 819 C CA . PHE A 1 109 ? -0.679 -6.107 -2.149 1.00 88.81 109 PHE A CA 1
ATOM 820 C C . PHE A 1 109 ? -1.465 -5.077 -2.970 1.00 88.81 109 PHE A C 1
ATOM 822 O O . PHE A 1 109 ? -1.242 -3.874 -2.834 1.00 88.81 109 PHE A O 1
ATOM 829 N N . LEU A 1 110 ? -2.416 -5.552 -3.776 1.00 87.06 110 LEU A N 1
ATOM 830 C CA . LEU A 1 110 ? -3.285 -4.728 -4.625 1.00 87.06 110 LEU A CA 1
ATOM 831 C C . LEU A 1 110 ? -4.119 -3.723 -3.817 1.00 87.06 110 LEU A C 1
ATOM 833 O O . LEU A 1 110 ? -4.410 -2.630 -4.286 1.00 87.06 110 LEU A O 1
ATOM 837 N N . ASP A 1 111 ? -4.486 -4.078 -2.589 1.00 82.56 111 ASP A N 1
ATOM 838 C CA . ASP A 1 111 ? -5.216 -3.196 -1.678 1.00 82.56 111 ASP A CA 1
ATOM 839 C C . ASP A 1 111 ? -4.306 -2.199 -0.941 1.00 82.56 111 ASP A C 1
ATOM 841 O O . ASP A 1 111 ? -4.767 -1.498 -0.050 1.00 82.56 111 ASP A O 1
ATOM 845 N N . GLY A 1 112 ? -3.012 -2.137 -1.270 1.00 79.19 112 GLY A N 1
ATOM 846 C CA . GLY A 1 112 ? -2.067 -1.182 -0.698 1.00 79.19 112 GLY A CA 1
ATOM 847 C C . GLY A 1 112 ? -1.616 -1.495 0.731 1.00 79.19 112 GLY A C 1
ATOM 848 O O . GLY A 1 112 ? -0.765 -0.766 1.257 1.00 79.19 112 GLY A O 1
ATOM 849 N N . ARG A 1 113 ? -2.100 -2.573 1.365 1.00 82.31 113 ARG A N 1
ATOM 850 C CA . ARG A 1 113 ? -1.717 -2.898 2.746 1.00 82.31 113 ARG A CA 1
ATOM 851 C C . ARG A 1 113 ? -0.227 -3.211 2.875 1.00 82.31 113 ARG A C 1
ATOM 853 O O . ARG A 1 113 ? 0.468 -3.542 1.908 1.00 82.31 113 ARG A O 1
ATOM 860 N N . ARG A 1 114 ? 0.277 -3.078 4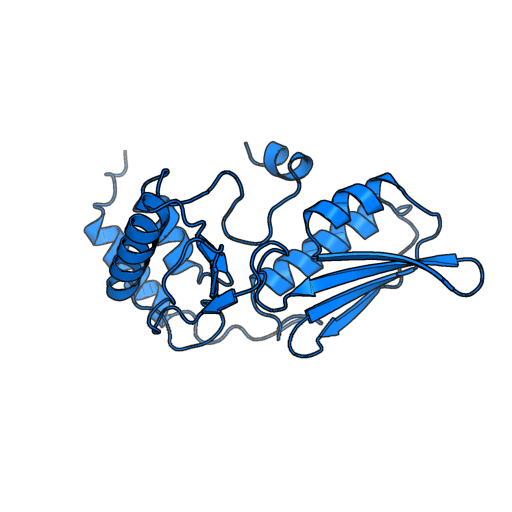.099 1.00 76.19 114 ARG A N 1
ATOM 861 C CA . ARG A 1 114 ? 1.671 -3.386 4.430 1.00 76.19 114 ARG A CA 1
ATOM 862 C C . ARG A 1 114 ? 1.874 -4.875 4.669 1.00 76.19 114 ARG A C 1
ATOM 864 O O . ARG A 1 114 ? 0.932 -5.579 5.019 1.00 76.19 114 ARG A O 1
ATOM 871 N N . ALA A 1 115 ? 3.120 -5.328 4.539 1.00 72.69 115 ALA A N 1
ATOM 872 C CA . ALA A 1 115 ? 3.482 -6.720 4.789 1.00 72.69 115 ALA A CA 1
ATOM 873 C C . ALA A 1 115 ? 3.184 -7.162 6.232 1.00 72.69 115 ALA A C 1
ATOM 875 O O . ALA A 1 115 ? 2.881 -8.327 6.443 1.00 72.69 115 ALA A O 1
ATOM 876 N N . GLU A 1 116 ? 3.218 -6.250 7.214 1.00 73.19 116 GLU A N 1
ATOM 877 C CA . GLU A 1 116 ? 2.844 -6.570 8.599 1.00 73.19 116 GLU A CA 1
ATOM 878 C C . GLU A 1 116 ? 1.330 -6.729 8.839 1.00 73.19 116 GLU A C 1
ATOM 880 O O . GLU A 1 116 ? 0.922 -7.100 9.941 1.00 73.19 116 GLU A O 1
ATOM 885 N N . SER A 1 117 ? 0.486 -6.427 7.845 1.00 76.81 117 SER A N 1
ATOM 886 C CA . SER A 1 117 ? -0.965 -6.567 7.945 1.00 76.81 117 SER A CA 1
ATOM 887 C C . SER A 1 117 ? -1.462 -7.685 7.034 1.00 76.81 117 SER A C 1
ATOM 889 O O . SER A 1 117 ? -1.717 -7.497 5.846 1.00 76.81 117 SER A O 1
ATOM 891 N N . ASP A 1 118 ? -1.657 -8.861 7.625 1.00 79.06 118 ASP A N 1
ATOM 892 C CA . ASP A 1 118 ? -2.175 -10.034 6.913 1.00 79.06 118 ASP A CA 1
ATOM 893 C C . ASP A 1 118 ? -3.680 -9.939 6.616 1.00 79.06 118 ASP A C 1
ATOM 895 O O . ASP A 1 118 ? -4.221 -10.696 5.802 1.00 79.06 118 ASP A O 1
ATOM 899 N N . LEU A 1 119 ? -4.375 -8.994 7.254 1.00 85.31 119 LEU A N 1
ATOM 900 C CA . LEU A 1 119 ? -5.827 -8.887 7.247 1.00 85.31 119 LEU A CA 1
ATOM 901 C C . LEU A 1 119 ? -6.291 -7.568 6.621 1.00 85.31 119 LEU A C 1
ATOM 903 O O . LEU A 1 119 ? -5.913 -6.490 7.072 1.00 85.31 119 LEU A O 1
ATOM 907 N N . SER A 1 120 ? -7.143 -7.694 5.606 1.00 86.75 120 SER A N 1
ATOM 908 C CA . SER A 1 120 ? -7.845 -6.600 4.933 1.00 86.75 120 SER A CA 1
ATOM 909 C C . SER A 1 120 ? -9.341 -6.760 5.196 1.00 86.75 120 SER A C 1
ATOM 911 O O . SER A 1 120 ? -9.846 -7.880 5.087 1.00 86.75 120 SER A O 1
ATOM 913 N N . VAL A 1 121 ? -10.021 -5.694 5.611 1.00 89.00 121 VAL A N 1
ATOM 914 C CA . VAL A 1 121 ? -11.455 -5.697 5.941 1.00 89.00 121 VAL A CA 1
ATOM 915 C C . VAL A 1 121 ? -12.182 -4.581 5.210 1.00 89.00 121 VAL A C 1
ATOM 917 O O . VAL A 1 121 ? -11.624 -3.501 5.004 1.00 89.00 121 VAL A O 1
ATOM 920 N N . ASP A 1 122 ? -13.442 -4.825 4.864 1.00 87.69 122 ASP A N 1
ATOM 921 C CA . ASP A 1 122 ? -14.314 -3.792 4.319 1.00 87.69 122 ASP A CA 1
ATOM 922 C C . ASP A 1 122 ? -14.758 -2.833 5.450 1.00 87.69 122 ASP A C 1
ATOM 924 O O . ASP A 1 122 ? -15.055 -3.270 6.570 1.00 87.69 122 ASP A O 1
ATOM 928 N N . PRO A 1 123 ? -14.812 -1.510 5.209 1.00 85.19 123 PRO A N 1
ATOM 929 C CA . PRO A 1 123 ? -15.260 -0.528 6.200 1.00 85.19 123 PRO A CA 1
ATOM 930 C C . PRO A 1 123 ? -16.706 -0.731 6.694 1.00 85.19 123 PRO A C 1
ATOM 932 O O . PRO A 1 123 ? -17.092 -0.167 7.726 1.00 85.19 123 PRO A O 1
ATOM 935 N N . SER A 1 124 ? -17.533 -1.486 5.973 1.00 83.75 124 SER A N 1
ATOM 936 C CA . SER A 1 124 ? -18.910 -1.825 6.342 1.00 83.75 124 SER A CA 1
ATOM 937 C C . SER A 1 124 ? -19.027 -3.069 7.231 1.00 83.75 124 SER A C 1
ATOM 939 O O . SER A 1 124 ? -20.073 -3.264 7.850 1.00 83.75 124 SER A O 1
ATOM 941 N N . GLU A 1 125 ? -17.966 -3.868 7.351 1.00 86.44 125 GLU A N 1
ATOM 942 C CA . GLU A 1 125 ? -17.969 -5.128 8.093 1.00 86.44 125 GLU A CA 1
ATOM 943 C C . GLU A 1 125 ? -17.551 -4.966 9.562 1.00 86.44 125 GLU A C 1
ATOM 945 O O . GLU A 1 125 ? -16.887 -4.004 9.966 1.00 86.44 125 GLU A O 1
ATOM 950 N N . ASP A 1 126 ? -17.920 -5.956 10.377 1.00 86.31 126 ASP A N 1
ATOM 951 C CA . ASP A 1 126 ? -17.415 -6.081 11.740 1.00 86.31 126 ASP A CA 1
ATOM 952 C C . ASP A 1 126 ? -15.931 -6.460 11.722 1.00 86.31 126 ASP A C 1
ATOM 954 O O . ASP A 1 126 ? -15.520 -7.457 11.124 1.00 86.31 126 ASP A O 1
ATOM 958 N N . TRP A 1 127 ? -15.106 -5.687 12.429 1.00 89.25 127 TRP A N 1
ATOM 959 C CA . TRP A 1 127 ? -13.676 -5.967 12.488 1.00 89.25 127 TRP A CA 1
ATOM 960 C C . TRP A 1 127 ? -13.398 -7.110 13.463 1.00 89.25 127 TRP A C 1
ATOM 962 O O . TRP A 1 127 ? -13.838 -7.057 14.618 1.00 89.25 127 TRP A O 1
ATOM 972 N N . PRO A 1 128 ? -12.617 -8.124 13.063 1.00 86.62 128 PRO A N 1
ATOM 973 C CA . PRO A 1 128 ? -12.328 -9.252 13.934 1.00 86.62 128 PRO A CA 1
ATOM 974 C C . PRO A 1 128 ? -11.571 -8.773 15.169 1.00 86.62 128 PRO A C 1
ATOM 976 O O . PRO A 1 128 ? -10.692 -7.915 15.071 1.00 86.62 128 PRO A O 1
ATOM 979 N N . ALA A 1 129 ? -11.902 -9.325 16.333 1.00 85.00 129 ALA A N 1
ATOM 980 C CA . ALA A 1 129 ? -11.234 -8.990 17.585 1.00 85.00 129 ALA A CA 1
ATOM 981 C C . ALA A 1 129 ? -9.766 -9.457 17.598 1.00 85.00 129 ALA A C 1
ATOM 983 O O . ALA A 1 129 ? -9.410 -10.443 16.952 1.00 85.00 129 ALA A O 1
ATOM 984 N N . GLY A 1 130 ? -8.933 -8.768 18.381 1.00 84.62 130 GLY A N 1
ATOM 985 C CA . GLY A 1 130 ? -7.539 -9.135 18.633 1.00 84.62 130 GLY A CA 1
ATOM 986 C C . GLY A 1 130 ? -6.553 -7.999 18.376 1.00 84.62 130 GLY A C 1
ATOM 987 O O . GLY A 1 130 ? -6.938 -6.879 18.038 1.00 84.62 130 GLY A O 1
ATOM 988 N N . ASP A 1 131 ? -5.274 -8.336 18.522 1.00 85.75 131 ASP A N 1
ATOM 989 C CA . ASP A 1 131 ? -4.180 -7.358 18.573 1.00 85.75 131 ASP A CA 1
ATOM 990 C C . ASP A 1 131 ? -3.437 -7.239 17.231 1.00 85.75 131 ASP A C 1
ATOM 992 O O . ASP A 1 131 ? -2.589 -6.365 17.052 1.00 85.75 131 ASP A O 1
ATOM 996 N N . ALA A 1 132 ? -3.755 -8.114 16.269 1.00 87.38 132 ALA A N 1
ATOM 997 C CA . ALA A 1 132 ? -3.110 -8.138 14.962 1.00 87.38 132 ALA A CA 1
ATOM 998 C C . ALA A 1 132 ? -3.434 -6.866 14.150 1.00 87.38 132 ALA A C 1
ATOM 1000 O O . ALA A 1 132 ? -4.603 -6.452 14.123 1.00 87.38 132 ALA A O 1
ATOM 1001 N N . PRO A 1 133 ? -2.447 -6.268 13.455 1.00 87.38 133 PRO A N 1
ATOM 1002 C CA . PRO A 1 133 ? -2.677 -5.109 12.603 1.00 87.38 133 PRO A CA 1
ATOM 1003 C C . PRO A 1 133 ? -3.707 -5.378 11.501 1.00 87.38 133 PRO A C 1
ATOM 1005 O O . PRO A 1 133 ? -3.693 -6.442 10.880 1.00 87.38 133 PRO A O 1
ATOM 1008 N N . ILE A 1 134 ? -4.564 -4.398 11.217 1.00 87.94 134 ILE A N 1
ATOM 1009 C CA . ILE A 1 134 ? -5.567 -4.484 10.143 1.00 87.94 134 ILE A CA 1
ATOM 1010 C C . ILE A 1 134 ? -5.436 -3.365 9.131 1.00 87.94 134 ILE A C 1
ATOM 1012 O O . ILE A 1 134 ? -5.178 -2.223 9.504 1.00 87.94 134 ILE A O 1
ATOM 1016 N N . ALA A 1 135 ? -5.687 -3.695 7.871 1.00 87.81 135 ALA A N 1
ATOM 1017 C CA . ALA A 1 135 ? -5.968 -2.743 6.815 1.00 87.81 135 ALA A CA 1
ATOM 1018 C C . ALA A 1 135 ? -7.481 -2.678 6.580 1.00 87.81 135 ALA A C 1
ATOM 1020 O O . ALA A 1 135 ? -8.137 -3.707 6.453 1.00 87.81 135 ALA A O 1
ATOM 1021 N N . VAL A 1 136 ? -8.037 -1.474 6.551 1.00 87.81 136 VAL A N 1
ATOM 1022 C CA . VAL A 1 136 ? -9.430 -1.219 6.180 1.00 87.81 136 VAL A CA 1
ATOM 1023 C C . VAL A 1 136 ? -9.411 -0.663 4.762 1.00 87.81 136 VAL A C 1
ATOM 1025 O O . VAL A 1 136 ? -8.924 0.453 4.550 1.00 87.81 136 VAL A O 1
ATOM 1028 N N . ASP A 1 137 ? -9.895 -1.458 3.813 1.00 87.00 137 ASP A N 1
ATOM 1029 C CA . ASP A 1 137 ? -9.818 -1.183 2.378 1.00 87.00 137 ASP A CA 1
ATOM 1030 C C . ASP A 1 137 ? -11.083 -0.471 1.896 1.00 87.00 137 ASP A C 1
ATOM 1032 O O . ASP A 1 137 ? -12.152 -1.066 1.816 1.00 87.00 137 ASP A O 1
ATOM 1036 N N . PHE A 1 138 ? -10.958 0.811 1.552 1.00 84.06 138 PHE A N 1
ATOM 1037 C CA . PHE A 1 138 ? -12.051 1.610 0.990 1.00 84.06 138 PHE A CA 1
ATOM 1038 C C . PHE A 1 138 ? -12.154 1.511 -0.542 1.00 84.06 138 PHE A C 1
ATOM 1040 O O . PHE A 1 138 ? -13.005 2.165 -1.144 1.00 84.06 138 PHE A O 1
ATOM 1047 N N . GLY A 1 139 ? -11.279 0.732 -1.183 1.00 77.00 139 GLY A N 1
ATOM 1048 C CA . GLY A 1 139 ? -11.297 0.469 -2.622 1.00 77.00 139 GLY A CA 1
ATOM 1049 C C . GLY A 1 139 ? -12.278 -0.636 -3.009 1.00 77.00 139 GLY A C 1
ATOM 1050 O O . GLY A 1 139 ? -12.593 -0.800 -4.188 1.00 77.00 139 GLY A O 1
ATOM 1051 N N . ARG A 1 140 ? -12.771 -1.385 -2.019 1.00 66.56 140 ARG A N 1
ATOM 1052 C CA . ARG A 1 140 ? -13.815 -2.399 -2.147 1.00 66.56 140 ARG A CA 1
ATOM 1053 C C . ARG A 1 140 ? -15.040 -1.911 -1.370 1.00 66.56 140 ARG A C 1
ATOM 1055 O O . ARG A 1 140 ? -14.895 -1.383 -0.274 1.00 66.56 140 ARG A O 1
ATOM 1062 N N . GLY A 1 141 ? -16.225 -2.065 -1.956 1.00 64.25 141 GLY A N 1
ATOM 1063 C CA . GLY A 1 141 ? -17.492 -1.778 -1.279 1.00 64.25 141 GLY A CA 1
ATOM 1064 C C . GLY A 1 141 ? -18.182 -0.477 -1.694 1.00 64.25 141 GLY A C 1
ATOM 1065 O O . GLY A 1 141 ? -17.807 0.190 -2.660 1.00 64.25 141 GLY A O 1
ATOM 1066 N N . ASP A 1 142 ? -19.264 -0.170 -0.982 1.00 64.44 142 ASP A N 1
ATOM 1067 C CA . ASP A 1 142 ? -20.128 0.973 -1.268 1.00 64.44 142 ASP A CA 1
ATOM 1068 C C . ASP A 1 142 ? -19.450 2.309 -0.912 1.00 64.44 142 ASP A C 1
ATOM 1070 O O . ASP A 1 142 ? -18.630 2.374 0.012 1.00 64.44 142 ASP A O 1
ATOM 1074 N N . PRO A 1 143 ? -19.822 3.419 -1.583 1.00 70.06 143 PRO A N 1
ATOM 1075 C CA . PRO A 1 143 ? -19.338 4.746 -1.229 1.00 70.06 143 PRO A CA 1
ATOM 1076 C C . PRO A 1 143 ? -19.556 5.019 0.260 1.00 70.06 143 PRO A C 1
ATOM 1078 O O . PRO A 1 143 ? -20.687 5.002 0.739 1.00 70.06 143 PRO A O 1
ATOM 1081 N N . CYS A 1 144 ? -18.483 5.294 1.003 1.00 72.19 144 CYS A N 1
ATOM 1082 C CA . CYS A 1 144 ? -18.581 5.569 2.432 1.00 72.19 144 CYS A CA 1
ATOM 1083 C C . CYS A 1 144 ? -19.021 7.032 2.663 1.00 72.19 144 CYS A C 1
ATOM 1085 O O . CYS A 1 144 ? -18.226 7.958 2.434 1.00 72.19 144 CYS A O 1
ATOM 1087 N N . PRO A 1 145 ? -20.260 7.278 3.139 1.00 74.69 145 PRO A N 1
ATOM 1088 C CA . PRO A 1 145 ? -20.730 8.628 3.412 1.00 74.69 145 PRO A CA 1
ATOM 1089 C C . PRO A 1 145 ? -20.020 9.217 4.646 1.00 74.69 145 PRO A C 1
ATOM 1091 O O . PRO A 1 145 ? -19.574 8.472 5.523 1.00 74.69 145 PRO A O 1
ATOM 1094 N N . PRO A 1 146 ? -19.959 10.552 4.795 1.00 69.56 146 PRO A N 1
ATOM 1095 C CA . PRO A 1 146 ? -19.257 11.188 5.918 1.00 69.56 146 PRO A CA 1
ATOM 1096 C C . PRO A 1 146 ? -19.756 10.787 7.313 1.00 69.56 146 PRO A C 1
ATOM 1098 O O . PRO A 1 146 ? -18.954 10.667 8.238 1.00 69.56 146 PRO A O 1
ATOM 1101 N N . ALA A 1 147 ? -21.054 10.502 7.473 1.00 74.75 147 ALA A N 1
ATOM 1102 C CA . ALA A 1 147 ? -21.592 9.972 8.730 1.00 74.75 147 ALA A CA 1
ATOM 1103 C C . ALA A 1 147 ? -20.952 8.624 9.111 1.00 74.75 147 ALA A C 1
ATOM 1105 O O . ALA A 1 147 ? -20.560 8.427 10.260 1.00 74.75 147 ALA A O 1
ATOM 1106 N N . ARG A 1 148 ? -20.763 7.734 8.130 1.00 79.25 148 ARG A N 1
ATOM 1107 C CA . ARG A 1 148 ? -20.103 6.439 8.330 1.00 79.25 148 ARG A CA 1
ATOM 1108 C C . ARG A 1 148 ? -18.604 6.600 8.583 1.00 79.25 148 ARG A C 1
ATOM 1110 O O . ARG A 1 148 ? -18.039 5.871 9.392 1.00 79.25 148 ARG A O 1
ATOM 1117 N N . ALA A 1 149 ? -17.968 7.602 7.979 1.00 75.75 149 ALA A N 1
ATOM 1118 C CA . ALA A 1 149 ? -16.561 7.907 8.235 1.00 75.75 149 ALA A CA 1
ATOM 1119 C C . ALA A 1 149 ? -16.286 8.243 9.711 1.00 75.75 149 ALA A C 1
ATOM 1121 O O . ALA A 1 149 ? -15.269 7.827 10.265 1.00 75.75 149 ALA A O 1
ATOM 1122 N N . ALA A 1 150 ? -17.205 8.957 10.371 1.00 77.44 150 ALA A N 1
ATOM 1123 C CA . ALA A 1 150 ? -17.098 9.247 11.800 1.00 77.44 150 ALA A CA 1
ATOM 1124 C C . ALA A 1 150 ? -17.178 7.974 12.667 1.00 77.44 150 ALA A C 1
ATOM 1126 O O . ALA A 1 150 ? -16.450 7.854 13.653 1.00 77.44 150 ALA A O 1
ATOM 1127 N N . GLU A 1 151 ? -18.020 7.010 12.288 1.00 83.50 151 GLU A N 1
ATOM 1128 C CA . GLU A 1 151 ? -18.128 5.714 12.970 1.00 83.50 151 GLU A CA 1
ATOM 1129 C C . GLU A 1 151 ? -16.862 4.874 12.784 1.00 83.50 151 GLU A C 1
ATOM 1131 O O . GLU A 1 151 ? -16.321 4.365 13.764 1.00 83.50 151 GLU A O 1
ATOM 1136 N N . ILE A 1 152 ? -16.335 4.796 11.557 1.00 84.44 152 ILE A N 1
ATOM 1137 C CA . ILE A 1 152 ? -15.085 4.081 11.251 1.00 84.44 152 ILE A CA 1
ATOM 1138 C C . ILE A 1 152 ? -13.916 4.673 12.042 1.00 84.44 152 ILE A C 1
ATOM 1140 O O . ILE A 1 152 ? -13.110 3.939 12.613 1.00 84.44 152 ILE A O 1
ATOM 1144 N N . LEU A 1 153 ? -13.848 6.001 12.151 1.00 80.44 153 LEU A N 1
ATOM 1145 C CA . LEU A 1 153 ? -12.858 6.670 12.990 1.00 80.44 153 LEU A CA 1
ATOM 1146 C C . LEU A 1 153 ? -12.998 6.313 14.468 1.00 80.44 153 LEU A C 1
ATOM 1148 O O . LEU A 1 153 ? -11.996 6.120 15.158 1.00 80.44 153 LEU A O 1
ATOM 1152 N N . HIS A 1 154 ? -14.228 6.229 14.969 1.00 83.50 154 HIS A N 1
ATOM 1153 C CA . HIS A 1 154 ? -14.473 5.812 16.342 1.00 83.50 154 HIS A CA 1
ATOM 1154 C C . HIS A 1 154 ? -14.037 4.355 16.568 1.00 83.50 154 HIS A C 1
ATOM 1156 O O . HIS A 1 154 ? -13.362 4.066 17.556 1.00 83.50 154 HIS A O 1
ATOM 1162 N N . MET A 1 155 ? -14.335 3.457 15.624 1.00 86.38 155 MET A N 1
ATOM 1163 C CA . MET A 1 155 ? -13.877 2.064 15.648 1.00 86.38 155 MET A CA 1
ATOM 1164 C C . MET A 1 155 ? -12.344 1.972 15.635 1.00 86.38 155 MET A C 1
ATOM 1166 O O . MET A 1 155 ? -11.768 1.277 16.472 1.00 86.38 155 MET A O 1
ATOM 1170 N N . ALA A 1 156 ? -11.673 2.732 14.763 1.00 85.81 156 ALA A N 1
ATOM 1171 C CA . ALA A 1 156 ? -10.212 2.813 14.698 1.00 85.81 156 ALA A CA 1
ATOM 1172 C C . ALA A 1 156 ? -9.596 3.352 15.993 1.00 85.81 156 ALA A C 1
ATOM 1174 O O . ALA A 1 156 ? -8.610 2.802 16.487 1.00 85.81 156 ALA A O 1
ATOM 1175 N N . SER A 1 157 ? -10.206 4.378 16.591 1.00 82.56 157 SER A N 1
ATOM 1176 C CA . SER A 1 157 ? -9.781 4.917 17.884 1.00 82.56 157 SER A CA 1
ATOM 1177 C C . SER A 1 157 ? -9.917 3.879 19.000 1.00 82.56 157 SER A C 1
ATOM 1179 O O . SER A 1 157 ? -9.016 3.753 19.828 1.00 82.56 157 SER A O 1
ATOM 1181 N N . ASN A 1 158 ? -11.016 3.122 19.027 1.00 85.94 158 ASN A N 1
ATOM 1182 C CA . ASN A 1 158 ? -11.229 2.076 20.026 1.00 85.94 158 ASN A CA 1
ATOM 1183 C C . ASN A 1 158 ? -10.217 0.936 19.853 1.00 85.94 158 ASN A C 1
ATOM 1185 O O . ASN A 1 158 ? -9.579 0.544 20.828 1.00 85.94 158 ASN A O 1
ATOM 1189 N N . ALA A 1 159 ? -9.993 0.465 18.624 1.00 86.00 159 ALA A N 1
ATOM 1190 C CA . ALA A 1 159 ? -8.970 -0.534 18.318 1.00 86.00 159 ALA A CA 1
ATOM 1191 C C . ALA A 1 159 ? -7.563 -0.061 18.731 1.00 86.00 159 ALA A C 1
ATOM 1193 O O . ALA A 1 159 ? -6.837 -0.788 19.407 1.00 86.00 159 ALA A O 1
ATOM 1194 N N . SER A 1 160 ? -7.218 1.192 18.423 1.00 83.38 160 SER A N 1
ATOM 1195 C CA . SER A 1 160 ? -5.931 1.788 18.805 1.00 83.38 160 SER A CA 1
ATOM 1196 C C . SER A 1 160 ? -5.767 1.895 20.322 1.00 83.38 160 SER A C 1
ATOM 1198 O O . SER A 1 160 ? -4.684 1.643 20.845 1.00 83.38 160 SER A O 1
ATOM 1200 N N . SER A 1 161 ? -6.840 2.211 21.057 1.00 83.69 161 SER A N 1
ATOM 1201 C CA . SER A 1 161 ? -6.809 2.253 22.529 1.00 83.69 161 SER A CA 1
ATOM 1202 C C . SER A 1 161 ? -6.542 0.886 23.167 1.00 83.69 161 SER A C 1
ATOM 1204 O O . SER A 1 161 ? -6.073 0.816 24.302 1.00 83.69 161 SER A O 1
ATOM 1206 N N . LEU A 1 162 ? -6.795 -0.191 22.418 1.00 86.94 162 LEU A N 1
ATOM 1207 C CA . LEU A 1 162 ? -6.490 -1.570 22.791 1.00 86.94 162 LEU A CA 1
ATOM 1208 C C . LEU A 1 162 ? -5.105 -2.025 22.295 1.00 86.94 162 LEU A C 1
ATOM 1210 O O . LEU A 1 162 ? -4.749 -3.182 22.473 1.00 86.94 162 LEU A O 1
ATOM 1214 N N . GLY A 1 163 ? -4.308 -1.133 21.697 1.00 85.00 163 GLY A N 1
ATOM 1215 C CA . GLY A 1 163 ? -2.958 -1.437 21.215 1.00 85.00 163 GLY A CA 1
ATOM 1216 C C . GLY A 1 163 ? -2.897 -2.022 19.803 1.00 85.00 163 GLY A C 1
ATOM 1217 O O . GLY A 1 163 ? -1.813 -2.379 19.345 1.00 85.00 163 GLY A O 1
ATOM 1218 N N . ARG A 1 164 ? -4.026 -2.098 19.092 1.00 86.75 164 ARG A N 1
ATOM 1219 C CA . ARG A 1 164 ? -4.079 -2.601 17.717 1.00 86.75 164 ARG A CA 1
ATOM 1220 C C . ARG A 1 164 ? -3.712 -1.510 16.712 1.00 86.75 164 ARG A C 1
ATOM 1222 O O . ARG A 1 164 ? -4.240 -0.403 16.777 1.00 86.75 164 ARG A O 1
ATOM 1229 N N . LEU A 1 165 ? -2.870 -1.840 15.734 1.00 85.19 165 LEU A N 1
ATOM 1230 C CA . LEU A 1 165 ? -2.569 -0.956 14.604 1.00 85.19 165 LEU A CA 1
ATOM 1231 C C . LEU A 1 165 ? -3.667 -1.043 13.533 1.00 85.19 165 LEU A C 1
ATOM 1233 O O . LEU A 1 165 ? -4.069 -2.138 13.137 1.00 85.19 165 LEU A O 1
ATOM 1237 N N . VAL A 1 166 ? -4.136 0.112 13.058 1.00 84.44 166 VAL A N 1
ATOM 1238 C CA . VAL A 1 166 ? -5.145 0.225 11.996 1.00 84.44 166 VAL A CA 1
ATOM 1239 C C . VAL A 1 166 ? -4.574 1.065 10.860 1.00 84.44 166 VAL A C 1
ATOM 1241 O O . VAL A 1 166 ? -4.137 2.196 11.077 1.00 84.44 166 VAL A O 1
ATOM 1244 N N . TYR A 1 167 ? -4.591 0.510 9.654 1.00 83.69 167 TYR A N 1
ATOM 1245 C CA . TYR A 1 167 ? -4.216 1.177 8.415 1.00 83.69 167 TYR A CA 1
ATOM 1246 C C . TYR A 1 167 ? -5.474 1.411 7.582 1.00 83.69 167 TYR A C 1
ATOM 1248 O O . TYR A 1 167 ? -6.319 0.528 7.474 1.00 83.69 167 TYR A O 1
ATOM 1256 N N . PHE A 1 168 ? -5.599 2.589 6.982 1.00 85.06 168 PHE A N 1
ATOM 1257 C CA . PHE A 1 168 ? -6.629 2.859 5.985 1.00 85.06 168 PHE A CA 1
ATOM 1258 C C . PHE A 1 168 ? -5.988 2.784 4.609 1.00 85.06 168 PHE A C 1
ATOM 1260 O O . PHE A 1 168 ? -4.975 3.453 4.389 1.00 85.06 168 PHE A O 1
ATOM 1267 N N . THR A 1 169 ? -6.566 1.993 3.713 1.00 83.88 169 THR A N 1
ATOM 1268 C CA . THR A 1 169 ? -6.099 1.883 2.333 1.00 83.88 169 THR A CA 1
ATOM 1269 C C . THR A 1 169 ? -7.190 2.270 1.346 1.00 83.88 169 THR A C 1
ATOM 1271 O O . THR A 1 169 ? -8.382 2.229 1.654 1.00 83.88 169 THR A O 1
ATOM 1274 N N . ASN A 1 170 ? -6.766 2.719 0.167 1.00 81.75 170 ASN A N 1
ATOM 1275 C CA . ASN A 1 170 ? -7.613 3.179 -0.930 1.00 81.75 170 ASN A CA 1
ATOM 1276 C C . ASN A 1 170 ? -8.631 4.248 -0.519 1.00 81.75 170 ASN A C 1
ATOM 1278 O O . ASN A 1 170 ? -9.759 4.285 -1.011 1.00 81.75 170 ASN A O 1
ATOM 1282 N N . LEU A 1 171 ? -8.236 5.118 0.411 1.00 79.56 171 LEU A N 1
ATOM 1283 C CA . LEU A 1 171 ? -9.129 6.090 1.021 1.00 79.56 171 LEU A CA 1
ATOM 1284 C C . LEU A 1 171 ? -9.591 7.133 -0.016 1.00 79.56 171 LEU A C 1
ATOM 1286 O O . LEU A 1 171 ? -8.756 7.858 -0.566 1.00 79.56 171 LEU A O 1
ATOM 1290 N N . PRO A 1 172 ? -10.908 7.294 -0.242 1.00 75.75 172 PRO A N 1
ATOM 1291 C CA . PRO A 1 172 ? -11.430 8.324 -1.125 1.00 75.75 172 PRO A CA 1
ATOM 1292 C C . PRO A 1 172 ? -10.974 9.723 -0.706 1.00 75.75 172 PRO A C 1
ATOM 1294 O O . PRO A 1 172 ? -10.910 10.040 0.485 1.00 75.75 172 PRO A O 1
ATOM 1297 N N . GLY A 1 173 ? -10.716 10.598 -1.682 1.00 72.62 173 GLY A N 1
ATOM 1298 C CA . GLY A 1 173 ? -10.172 11.937 -1.429 1.00 72.62 173 GLY A CA 1
ATOM 1299 C C . GLY A 1 173 ? -11.001 12.778 -0.449 1.00 72.62 173 GLY A C 1
ATOM 1300 O O . GLY A 1 173 ? -10.439 13.490 0.383 1.00 72.62 173 GLY A O 1
ATOM 1301 N N . HIS A 1 174 ? -12.334 12.660 -0.470 1.00 69.56 174 HIS A N 1
ATOM 1302 C CA . HIS A 1 174 ? -13.202 13.359 0.485 1.00 69.56 174 HIS A CA 1
ATOM 1303 C C . HIS A 1 174 ? -13.042 12.840 1.916 1.00 69.56 174 HIS A C 1
ATOM 1305 O O . HIS A 1 174 ? -13.071 13.633 2.857 1.00 69.56 174 HIS A O 1
ATOM 1311 N N . LEU A 1 175 ? -12.836 11.532 2.094 1.00 73.50 175 LEU A N 1
ATOM 1312 C CA . LEU A 1 175 ? -12.562 10.952 3.405 1.00 73.50 175 LEU A CA 1
ATOM 1313 C C . LEU A 1 175 ? -11.169 11.305 3.882 1.00 73.50 175 LEU A C 1
ATOM 1315 O O . LEU A 1 175 ? -11.018 11.639 5.047 1.00 73.50 175 LEU A O 1
ATOM 1319 N N . ARG A 1 176 ? -10.172 11.323 2.996 1.00 74.12 176 ARG A N 1
ATOM 1320 C CA . ARG A 1 176 ? -8.832 11.811 3.331 1.00 74.12 176 ARG A CA 1
ATOM 1321 C C . ARG A 1 176 ? -8.881 13.228 3.893 1.00 74.12 176 ARG A C 1
ATOM 1323 O O . ARG A 1 176 ? -8.386 13.456 4.991 1.00 74.12 176 ARG A O 1
ATOM 1330 N N . LEU A 1 177 ? -9.563 14.144 3.204 1.00 67.31 177 LEU A N 1
ATOM 1331 C CA . LEU A 1 177 ? -9.770 15.514 3.683 1.00 67.31 177 LEU A CA 1
ATOM 1332 C C . LEU A 1 177 ? -10.529 15.554 5.016 1.00 67.31 177 LEU A C 1
ATOM 1334 O O . LEU A 1 177 ? -10.206 16.351 5.896 1.00 67.31 177 LEU A O 1
ATOM 1338 N N . TYR A 1 178 ? -11.529 14.688 5.188 1.00 71.44 178 TYR A N 1
ATOM 1339 C CA . TYR A 1 178 ? -12.236 14.561 6.457 1.00 71.44 178 TYR A CA 1
ATOM 1340 C C . TYR A 1 178 ? -11.294 14.098 7.581 1.00 71.44 178 TYR A C 1
ATOM 1342 O O . TYR A 1 178 ? -11.260 14.702 8.650 1.00 71.44 178 TYR A O 1
ATOM 1350 N N . LEU A 1 179 ? -10.473 13.074 7.349 1.00 68.56 179 LEU A N 1
ATOM 1351 C CA . LEU A 1 179 ? -9.514 12.579 8.332 1.00 68.56 179 LEU A CA 1
ATOM 1352 C C . LEU A 1 179 ? -8.430 13.613 8.655 1.00 68.56 179 LEU A C 1
ATOM 1354 O O . LEU A 1 179 ? -8.045 13.746 9.810 1.00 68.56 179 LEU A O 1
ATOM 1358 N N . GLU A 1 180 ? -7.954 14.370 7.672 1.00 67.25 180 GLU A N 1
ATOM 1359 C CA . GLU A 1 180 ? -6.951 15.421 7.882 1.00 67.25 180 GLU A CA 1
ATOM 1360 C C . GLU A 1 180 ? -7.491 16.577 8.739 1.00 67.25 180 GLU A C 1
ATOM 1362 O O . GLU A 1 180 ? -6.739 17.188 9.498 1.00 67.25 180 GLU A O 1
ATOM 1367 N N . VAL A 1 181 ? -8.793 16.871 8.657 1.00 65.38 181 VAL A N 1
ATOM 1368 C CA . VAL A 1 181 ? -9.402 18.001 9.377 1.00 65.38 181 VAL A CA 1
ATOM 1369 C C . VAL A 1 181 ? -10.004 17.603 10.725 1.00 65.38 181 VAL A C 1
ATOM 1371 O O . VAL A 1 181 ? -9.940 18.375 11.683 1.00 65.38 181 VAL A O 1
ATOM 1374 N N . PHE A 1 182 ? -10.604 16.419 10.810 1.00 66.62 182 PHE A N 1
ATOM 1375 C CA . PHE A 1 182 ? -11.331 15.947 11.991 1.00 66.62 182 PHE A CA 1
ATOM 1376 C C . PHE A 1 182 ? -10.622 14.814 12.728 1.00 66.62 182 PHE A C 1
ATOM 1378 O O . PHE A 1 182 ? -10.989 14.498 13.863 1.00 66.62 182 PHE A O 1
ATOM 1385 N N . GLY A 1 183 ? -9.629 14.185 12.101 1.00 59.91 183 GLY A N 1
ATOM 1386 C CA . GLY A 1 183 ? -8.861 13.111 12.703 1.00 59.91 183 GLY A CA 1
ATOM 1387 C C . GLY A 1 183 ? -8.051 13.622 13.885 1.00 59.91 183 GLY A C 1
ATOM 1388 O O . GLY A 1 183 ? -7.294 14.587 13.800 1.00 59.91 183 GLY A O 1
ATOM 1389 N N . ASN A 1 184 ? -8.197 12.944 15.018 1.00 55.12 184 ASN A N 1
ATOM 1390 C CA . ASN A 1 184 ? -7.276 13.103 16.128 1.00 55.12 184 ASN A CA 1
ATOM 1391 C C . ASN A 1 184 ? -5.916 12.534 15.689 1.00 55.12 184 ASN A C 1
ATOM 1393 O O . ASN A 1 184 ? -5.851 11.365 15.314 1.00 55.12 184 ASN A O 1
ATOM 1397 N N . ALA A 1 185 ? -4.837 13.319 15.760 1.00 49.69 185 ALA A N 1
ATOM 1398 C CA . ALA A 1 185 ? -3.492 12.893 15.349 1.00 49.69 185 ALA A CA 1
ATOM 1399 C C . ALA A 1 185 ? -2.994 11.618 16.068 1.00 49.69 185 ALA A C 1
ATOM 1401 O O . ALA A 1 185 ? -2.047 10.992 15.614 1.00 49.69 185 ALA A O 1
ATOM 1402 N N . ALA A 1 186 ? -3.625 11.233 17.184 1.00 46.69 186 ALA A N 1
ATOM 1403 C CA . ALA A 1 186 ? -3.360 9.987 17.905 1.00 46.69 186 ALA A CA 1
ATOM 1404 C C . ALA A 1 186 ? -4.149 8.764 17.388 1.00 46.69 186 ALA A C 1
ATOM 1406 O O . ALA A 1 186 ? -3.706 7.638 17.581 1.00 46.69 186 ALA A O 1
ATOM 1407 N N . ALA A 1 187 ? -5.310 8.966 16.754 1.00 49.16 187 ALA A N 1
ATOM 1408 C CA . ALA A 1 187 ? -6.146 7.897 16.175 1.00 49.16 187 ALA A CA 1
ATOM 1409 C C . ALA A 1 187 ? -5.716 7.518 14.748 1.00 49.16 187 ALA A C 1
ATOM 1411 O O . ALA A 1 187 ? -6.247 6.608 14.121 1.00 49.16 187 ALA A O 1
ATOM 1412 N N . MET A 1 188 ? -4.763 8.277 14.242 1.00 46.25 188 MET A N 1
ATOM 1413 C CA . MET A 1 188 ? -4.218 8.231 12.915 1.00 46.25 188 MET A CA 1
ATOM 1414 C C . MET A 1 188 ? -2.734 7.941 13.146 1.00 46.25 188 MET A C 1
ATOM 1416 O O . MET A 1 188 ? -2.031 8.837 13.615 1.00 46.25 188 MET A O 1
ATOM 1420 N N . PRO A 1 189 ? -2.210 6.733 12.879 1.00 43.00 189 PRO A N 1
ATOM 1421 C CA . PRO A 1 189 ? -0.769 6.516 12.871 1.00 43.00 189 PRO A CA 1
ATOM 1422 C C . PRO A 1 189 ? -0.141 7.234 11.657 1.00 43.00 189 PRO A C 1
ATOM 1424 O O . PRO A 1 189 ? 0.580 6.635 10.868 1.00 43.00 189 PRO A O 1
ATOM 1427 N N . ILE A 1 190 ? -0.375 8.547 11.502 1.00 43.62 190 ILE A N 1
ATOM 1428 C CA . ILE A 1 190 ? 0.253 9.399 10.486 1.00 43.62 190 ILE A CA 1
ATOM 1429 C C . ILE A 1 190 ? 1.651 9.776 10.976 1.00 43.62 190 ILE A C 1
ATOM 1431 O O . ILE A 1 190 ? 1.995 10.939 11.181 1.00 43.62 190 ILE A O 1
ATOM 1435 N N . ARG A 1 191 ? 2.490 8.770 11.205 1.00 39.34 191 ARG A N 1
ATOM 1436 C CA . ARG A 1 191 ? 3.921 8.960 10.951 1.00 39.34 191 ARG A CA 1
ATOM 1437 C C . ARG A 1 191 ? 4.283 8.569 9.517 1.00 39.34 191 ARG A C 1
ATOM 1439 O O . ARG A 1 191 ? 5.346 8.960 9.059 1.00 39.34 191 ARG A O 1
ATOM 1446 N N . GLY A 1 192 ? 3.372 7.913 8.793 1.00 40.09 192 GLY A N 1
ATOM 1447 C CA . GLY A 1 192 ? 3.352 7.846 7.331 1.00 40.09 192 GLY A CA 1
ATOM 1448 C C . GLY A 1 192 ? 2.030 8.411 6.811 1.00 40.09 192 GLY A C 1
ATOM 1449 O O . GLY A 1 192 ? 0.995 8.213 7.441 1.00 40.09 192 GLY A O 1
ATOM 1450 N N . LEU A 1 193 ? 2.061 9.158 5.709 1.00 36.91 193 LEU A N 1
ATOM 1451 C CA . LEU A 1 193 ? 0.859 9.668 5.039 1.00 36.91 193 LEU A CA 1
ATOM 1452 C C . LEU A 1 193 ? -0.143 8.528 4.777 1.00 36.91 193 LEU A C 1
ATOM 1454 O O . LEU A 1 193 ? 0.268 7.401 4.514 1.00 36.91 193 LEU A O 1
ATOM 1458 N N . ALA A 1 194 ? -1.446 8.824 4.829 1.00 40.25 194 ALA A N 1
ATOM 1459 C CA . ALA A 1 194 ? -2.454 7.922 4.276 1.00 40.25 194 ALA A CA 1
ATOM 1460 C C . ALA A 1 194 ? -2.182 7.748 2.769 1.00 40.25 194 ALA A C 1
ATOM 1462 O O . ALA A 1 194 ? -1.982 8.745 2.064 1.00 40.25 194 ALA A O 1
ATOM 1463 N N . GLY A 1 195 ? -2.129 6.499 2.309 1.00 48.97 195 GLY A N 1
ATOM 1464 C CA . GLY A 1 195 ? -1.583 6.114 1.005 1.00 48.97 195 GLY A CA 1
ATOM 1465 C C . GLY A 1 195 ? -0.297 5.288 1.144 1.00 48.97 195 GLY A C 1
ATOM 1466 O O . GLY A 1 195 ? 0.091 4.929 2.263 1.00 48.97 195 GLY A O 1
ATOM 1467 N N . PRO A 1 196 ? 0.387 4.937 0.039 1.00 40.81 196 PRO A N 1
ATOM 1468 C CA . PRO A 1 196 ? 1.660 4.237 0.122 1.00 40.81 196 PRO A CA 1
ATOM 1469 C C . PRO A 1 196 ? 2.626 5.013 1.016 1.00 40.81 196 PRO A C 1
ATOM 1471 O O . PRO A 1 196 ? 2.771 6.230 0.896 1.00 40.81 196 PRO A O 1
ATOM 1474 N N . ALA A 1 197 ? 3.267 4.298 1.944 1.00 51.03 197 ALA A N 1
ATOM 1475 C CA . ALA A 1 197 ? 4.276 4.881 2.810 1.00 51.03 197 ALA A CA 1
ATOM 1476 C C . ALA A 1 197 ? 5.385 5.447 1.920 1.00 51.03 197 ALA A C 1
ATOM 1478 O O . ALA A 1 197 ? 6.152 4.686 1.337 1.00 51.03 197 ALA A O 1
ATOM 1479 N N . LEU A 1 198 ? 5.436 6.772 1.766 1.00 43.88 198 LEU A N 1
ATOM 1480 C CA . LEU A 1 198 ? 6.561 7.399 1.090 1.00 43.88 198 LEU A CA 1
ATOM 1481 C C . LEU A 1 198 ? 7.825 7.050 1.893 1.00 43.88 198 LEU A C 1
ATOM 1483 O O . LEU A 1 198 ? 7.800 7.200 3.121 1.00 43.88 198 LEU A O 1
ATOM 1487 N N . PRO A 1 199 ? 8.911 6.595 1.241 1.00 45.81 199 PRO A N 1
ATOM 1488 C CA . PRO A 1 199 ? 10.215 6.465 1.869 1.00 45.81 199 PRO A CA 1
ATOM 1489 C C . PRO A 1 199 ? 10.538 7.732 2.660 1.00 45.81 199 PRO A C 1
ATOM 1491 O O . PRO A 1 199 ? 10.222 8.837 2.214 1.00 45.81 199 PRO A O 1
ATOM 1494 N N . GLU A 1 200 ? 11.163 7.588 3.829 1.00 45.28 200 GLU A N 1
ATOM 1495 C CA . GLU A 1 200 ? 11.436 8.711 4.740 1.00 45.28 200 GLU A CA 1
ATOM 1496 C C . GLU A 1 200 ? 12.181 9.856 4.024 1.00 45.28 200 GLU A C 1
ATOM 1498 O O . GLU A 1 200 ? 11.839 11.024 4.200 1.00 45.28 200 GLU A O 1
ATOM 1503 N N . ALA A 1 201 ? 13.076 9.512 3.092 1.00 41.28 201 ALA A N 1
ATOM 1504 C CA . ALA A 1 201 ? 13.789 10.451 2.224 1.00 41.28 201 ALA A CA 1
ATOM 1505 C C . ALA A 1 201 ? 12.876 11.319 1.327 1.00 41.28 201 ALA A C 1
ATOM 1507 O O . ALA A 1 201 ? 13.203 12.468 1.040 1.00 41.28 201 ALA A O 1
ATOM 1508 N N . LEU A 1 202 ? 11.722 10.804 0.889 1.00 37.91 202 LEU A N 1
ATOM 1509 C CA . LEU A 1 202 ? 10.737 11.555 0.099 1.00 37.91 202 LEU A CA 1
ATOM 1510 C C . LEU A 1 202 ? 9.726 12.294 0.983 1.00 37.91 202 LEU A C 1
ATOM 1512 O O . LEU A 1 202 ? 9.214 13.339 0.583 1.00 37.91 202 LEU A O 1
ATOM 1516 N N . AL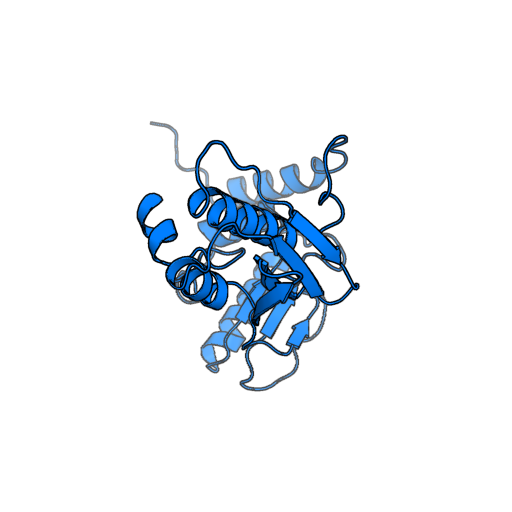A A 1 203 ? 9.476 11.802 2.198 1.00 40.97 203 ALA A N 1
ATOM 1517 C CA . ALA A 1 203 ? 8.632 12.485 3.175 1.00 40.97 203 ALA A CA 1
ATOM 1518 C C . ALA A 1 203 ? 9.243 13.819 3.656 1.00 40.97 203 ALA A C 1
ATOM 1520 O O . ALA A 1 203 ? 8.507 14.743 4.008 1.00 40.97 203 ALA A O 1
ATOM 1521 N N . GLU A 1 204 ? 10.575 13.951 3.648 1.00 35.50 204 GLU A N 1
ATOM 1522 C CA . GLU A 1 204 ? 11.280 15.192 4.006 1.00 35.50 204 GLU A CA 1
ATOM 1523 C C . GLU A 1 204 ? 11.119 16.319 2.975 1.00 35.50 204 GLU A C 1
ATOM 1525 O O . GLU A 1 204 ? 11.133 17.488 3.352 1.00 35.50 204 GLU A O 1
ATOM 1530 N N . LEU A 1 205 ? 10.895 15.996 1.696 1.00 32.53 205 LEU A N 1
ATOM 1531 C CA . LEU A 1 205 ? 10.713 16.985 0.621 1.00 32.53 205 LEU A CA 1
ATOM 1532 C C . LEU A 1 205 ? 9.360 17.716 0.677 1.00 32.53 205 LEU A C 1
ATOM 1534 O O . LEU A 1 205 ? 9.142 18.665 -0.075 1.00 32.53 205 LEU A O 1
ATOM 1538 N N . TRP A 1 206 ? 8.441 17.259 1.528 1.00 30.97 206 TRP A N 1
ATOM 1539 C CA . TRP A 1 206 ? 7.081 17.789 1.678 1.00 30.97 206 TRP A CA 1
ATOM 1540 C C . TRP A 1 206 ? 6.851 18.553 2.996 1.00 30.97 206 TRP A C 1
ATOM 1542 O O . TRP A 1 206 ? 5.716 18.941 3.281 1.00 30.97 206 TRP A O 1
ATOM 1552 N N . ARG A 1 207 ? 7.899 18.776 3.801 1.00 30.34 207 ARG A N 1
ATOM 1553 C CA . ARG A 1 207 ? 7.863 19.664 4.980 1.00 30.34 207 ARG A CA 1
ATOM 1554 C C . ARG A 1 207 ? 8.261 21.093 4.627 1.00 30.34 207 ARG A C 1
ATOM 1556 O O . ARG A 1 207 ? 7.726 22.004 5.299 1.00 30.34 207 ARG A O 1
#